Protein AF-0000000084496519 (afdb_homodimer)

Secondary structure (DSSP, 8-state):
--HHHHHHHHHHHHHHHHHHHHHHHTTTS-TTS-HHHHHHHHHHHHH-SB-HHHHHHHHT--HHHHHHHHHHHHHTTSEEEEE-SS-TT-EEEEE-HHHHHHHHHHHHHHHHHHHHHTTT--HHHHHHHHHHHHHHHHHTS--/--HHHHHHHHHHHHHHHHHHHHHHHTTTS-TTS-HHHHHHHHHHHHH-SB-HHHHHHHHT--HHHHHHHHHHHHHTTSEEEEE-SS-TT-EEEEE-HHHHHHHHHHHHHHHHHHHHHTTT--HHHHHHHHHHHHHHHHHTS--

Structure (mmCIF, N/CA/C/O backbone):
data_AF-0000000084496519-model_v1
#
loop_
_entity.id
_entity.type
_entity.pdbx_description
1 polymer 'MarR family transcriptional regulator'
#
loop_
_atom_site.group_PDB
_atom_site.id
_atom_site.type_symbol
_atom_site.label_atom_id
_atom_site.label_alt_id
_atom_site.label_comp_id
_atom_site.label_asym_id
_atom_site.label_entity_id
_atom_site.label_seq_id
_atom_site.pdbx_PDB_ins_code
_atom_site.Cartn_x
_atom_site.Cartn_y
_atom_site.Cartn_z
_atom_site.occupancy
_atom_site.B_iso_or_equiv
_atom_site.auth_seq_id
_atom_site.auth_comp_id
_atom_site.auth_asym_id
_atom_site.auth_atom_id
_atom_site.pdbx_PDB_model_num
ATOM 1 N N . MET A 1 1 ? -18.875 -15.523 -9.875 1 75.12 1 MET A N 1
ATOM 2 C CA . MET A 1 1 ? -17.75 -14.594 -9.938 1 75.12 1 MET A CA 1
ATOM 3 C C . MET A 1 1 ? -16.422 -15.344 -9.875 1 75.12 1 MET A C 1
ATOM 5 O O . MET A 1 1 ? -16.312 -16.359 -9.172 1 75.12 1 MET A O 1
ATOM 9 N N . ASP A 1 2 ? -15.422 -15.039 -10.773 1 91.25 2 ASP A N 1
ATOM 10 C CA . ASP A 1 2 ? -14.094 -15.648 -10.812 1 91.25 2 ASP A CA 1
ATOM 11 C C . ASP A 1 2 ? -13.203 -15.07 -9.719 1 91.25 2 ASP A C 1
ATOM 13 O O . ASP A 1 2 ? -12.594 -14.016 -9.891 1 91.25 2 ASP A O 1
ATOM 17 N N . LYS A 1 3 ? -13.164 -15.797 -8.586 1 92.5 3 LYS A N 1
ATOM 18 C CA . LYS A 1 3 ? -12.445 -15.289 -7.418 1 92.5 3 LYS A CA 1
ATOM 19 C C . LYS A 1 3 ? -10.945 -15.227 -7.684 1 92.5 3 LYS A C 1
ATOM 21 O O . LYS A 1 3 ? -10.234 -14.398 -7.109 1 92.5 3 LYS A O 1
ATOM 26 N N . THR A 1 4 ? -10.477 -16.094 -8.539 1 93.75 4 THR A N 1
ATOM 27 C CA . THR A 1 4 ? -9.07 -16.031 -8.922 1 93.75 4 THR A CA 1
ATOM 28 C C . THR A 1 4 ? -8.773 -14.758 -9.703 1 93.75 4 THR A C 1
ATOM 30 O O . THR A 1 4 ? -7.742 -14.117 -9.484 1 93.75 4 THR A O 1
ATOM 33 N N . ALA A 1 5 ? -9.672 -14.453 -10.523 1 94.94 5 ALA A N 1
ATOM 34 C CA . ALA A 1 5 ? -9.516 -13.203 -11.266 1 94.94 5 ALA A CA 1
ATOM 35 C C . ALA A 1 5 ? -9.547 -12 -10.328 1 94.94 5 ALA A C 1
ATOM 37 O O . ALA A 1 5 ? -8.805 -11.039 -10.516 1 94.94 5 ALA A O 1
ATOM 38 N N . LEU A 1 6 ? -10.445 -12.055 -9.336 1 96.94 6 LEU A N 1
ATOM 39 C CA . LEU A 1 6 ? -10.539 -10.984 -8.344 1 96.94 6 LEU A CA 1
ATOM 40 C C . LEU A 1 6 ? -9.242 -10.867 -7.551 1 96.94 6 LEU A C 1
ATOM 42 O O . LEU A 1 6 ? -8.805 -9.766 -7.23 1 96.94 6 LEU A O 1
ATOM 46 N N . PHE A 1 7 ? -8.641 -11.984 -7.301 1 97.44 7 PHE A N 1
ATOM 47 C CA . PHE A 1 7 ? -7.371 -12.016 -6.59 1 97.44 7 PHE A CA 1
ATOM 48 C C . PHE A 1 7 ? -6.281 -11.32 -7.395 1 97.44 7 PHE A C 1
ATOM 50 O O . PHE A 1 7 ? -5.543 -10.492 -6.863 1 97.44 7 PHE A O 1
ATOM 57 N N . TYR A 1 8 ? -6.195 -11.594 -8.656 1 95.19 8 TYR A N 1
ATOM 58 C CA . TYR A 1 8 ? -5.176 -10.977 -9.5 1 95.19 8 TYR A CA 1
ATOM 59 C C . TYR A 1 8 ? -5.414 -9.477 -9.633 1 95.19 8 TYR A C 1
ATOM 61 O O . TYR A 1 8 ? -4.465 -8.695 -9.703 1 95.19 8 TYR A O 1
ATOM 69 N N . LYS A 1 9 ? -6.699 -9.102 -9.617 1 95.69 9 LYS A N 1
ATOM 70 C CA . LYS A 1 9 ? -7.047 -7.688 -9.609 1 95.69 9 LYS A CA 1
ATOM 71 C C . LYS A 1 9 ? -6.582 -7.008 -8.328 1 95.69 9 LYS A C 1
ATOM 73 O O . LYS A 1 9 ? -6.098 -5.875 -8.359 1 95.69 9 LYS A O 1
ATOM 78 N N . LEU A 1 10 ? -6.707 -7.703 -7.25 1 97.5 10 LEU A N 1
ATOM 79 C CA . LEU A 1 10 ? -6.25 -7.188 -5.961 1 97.5 10 LEU A CA 1
ATOM 80 C C . LEU A 1 10 ? -4.738 -6.984 -5.961 1 97.5 10 LEU A C 1
ATOM 82 O O . LEU A 1 10 ? -4.25 -5.953 -5.492 1 97.5 10 LEU A O 1
ATOM 86 N N . VAL A 1 11 ? -4.023 -7.934 -6.512 1 96.38 11 VAL A N 1
ATOM 87 C CA . VAL A 1 11 ? -2.566 -7.848 -6.555 1 96.38 11 VAL A CA 1
ATOM 88 C C . VAL A 1 11 ? -2.143 -6.637 -7.383 1 96.38 11 VAL A C 1
ATOM 90 O O . VAL A 1 11 ? -1.318 -5.832 -6.941 1 96.38 11 VAL A O 1
ATOM 93 N N . SER A 1 12 ? -2.734 -6.523 -8.539 1 94.5 12 SER A N 1
ATOM 94 C CA . SER A 1 12 ? -2.432 -5.391 -9.406 1 94.5 12 SER A CA 1
ATOM 95 C C . SER A 1 12 ? -2.783 -4.07 -8.727 1 94.5 12 SER A C 1
ATOM 97 O O . SER A 1 12 ? -2.021 -3.102 -8.805 1 94.5 12 SER A O 1
ATOM 99 N N . PHE A 1 13 ? -3.887 -4.066 -8.039 1 97.25 13 PHE A N 1
ATOM 100 C CA . PHE A 1 13 ? -4.367 -2.867 -7.359 1 97.25 13 PHE A CA 1
ATOM 101 C C . PHE A 1 13 ? -3.412 -2.453 -6.246 1 97.25 13 PHE A C 1
ATOM 103 O O . PHE A 1 13 ? -3.043 -1.281 -6.145 1 97.25 13 PHE A O 1
ATOM 110 N N . THR A 1 14 ? -2.988 -3.404 -5.434 1 96.75 14 THR A N 1
ATOM 111 C CA . THR A 1 14 ? -2.113 -3.068 -4.316 1 96.75 14 THR A CA 1
ATOM 112 C C . THR A 1 14 ? -0.762 -2.566 -4.82 1 96.75 14 THR A C 1
ATOM 114 O O . THR A 1 14 ? -0.147 -1.696 -4.199 1 96.75 14 THR A O 1
ATOM 117 N N . ASN A 1 15 ? -0.316 -3.084 -5.988 1 93.06 15 ASN A N 1
ATOM 118 C CA . ASN A 1 15 ? 0.901 -2.562 -6.605 1 93.06 15 ASN A CA 1
ATOM 119 C C . ASN A 1 15 ? 0.729 -1.111 -7.043 1 93.06 15 ASN A C 1
ATOM 121 O O . ASN A 1 15 ? 1.628 -0.29 -6.852 1 93.06 15 ASN A O 1
ATOM 125 N N . SER A 1 16 ? -0.385 -0.834 -7.57 1 94.88 16 SER A N 1
ATOM 126 C CA . SER A 1 16 ? -0.672 0.527 -8.008 1 94.88 16 SER A CA 1
ATOM 127 C C . SER A 1 16 ? -0.76 1.482 -6.824 1 94.88 16 SER A C 1
ATOM 129 O O . SER A 1 16 ? -0.252 2.604 -6.887 1 94.88 16 SER A O 1
ATOM 131 N N . VAL A 1 17 ? -1.431 1.033 -5.738 1 96.94 17 VAL A N 1
ATOM 132 C CA . VAL A 1 17 ? -1.536 1.857 -4.539 1 96.94 17 VAL A CA 1
ATOM 133 C C . VAL A 1 17 ? -0.142 2.158 -3.996 1 96.94 17 VAL A C 1
ATOM 135 O O . VAL A 1 17 ? 0.16 3.301 -3.645 1 96.94 17 VAL A O 1
ATOM 138 N N . HIS A 1 18 ? 0.701 1.151 -3.988 1 93.38 18 HIS A N 1
ATOM 139 C CA . HIS A 1 18 ? 2.064 1.339 -3.506 1 93.38 18 HIS A CA 1
ATOM 140 C C . HIS A 1 18 ? 2.816 2.354 -4.359 1 93.38 18 HIS A C 1
ATOM 142 O O . HIS A 1 18 ? 3.445 3.273 -3.832 1 93.38 18 HIS A O 1
ATOM 148 N N . ARG A 1 19 ? 2.734 2.24 -5.621 1 92.38 19 ARG A N 1
ATOM 149 C CA . ARG A 1 19 ? 3.438 3.129 -6.539 1 92.38 19 ARG A CA 1
ATOM 150 C C . ARG A 1 19 ? 2.943 4.566 -6.402 1 92.38 19 ARG A C 1
ATOM 152 O O . ARG A 1 19 ? 3.742 5.492 -6.273 1 92.38 19 ARG A O 1
ATOM 159 N N . VAL A 1 20 ? 1.681 4.773 -6.406 1 95.81 20 VAL A N 1
ATOM 160 C CA . VAL A 1 20 ? 1.102 6.113 -6.375 1 95.81 20 VAL A CA 1
ATOM 161 C C . VAL A 1 20 ? 1.357 6.754 -5.012 1 95.81 20 VAL A C 1
ATOM 163 O O . VAL A 1 20 ? 1.65 7.949 -4.926 1 95.81 20 VAL A O 1
ATOM 166 N N . THR A 1 21 ? 1.229 5.945 -3.934 1 95.56 21 THR A N 1
ATOM 167 C CA . THR A 1 21 ? 1.51 6.484 -2.607 1 95.56 21 THR A CA 1
ATOM 168 C C . THR A 1 21 ? 2.963 6.941 -2.508 1 95.56 21 THR A C 1
ATOM 170 O O . THR A 1 21 ? 3.25 7.992 -1.931 1 95.56 21 THR A O 1
ATOM 173 N N . TYR A 1 22 ? 3.84 6.207 -3.074 1 92.25 22 TYR A N 1
ATOM 174 C CA . TYR A 1 22 ? 5.238 6.617 -3.117 1 92.25 22 TYR A CA 1
ATOM 175 C C . TYR A 1 22 ? 5.398 7.938 -3.863 1 92.25 22 TYR A C 1
ATOM 177 O O . TYR A 1 22 ? 6.074 8.852 -3.381 1 92.25 22 TYR A O 1
ATOM 185 N N . GLU A 1 23 ? 4.809 8.055 -5 1 93.5 23 GLU A N 1
ATOM 186 C CA . GLU A 1 23 ? 4.891 9.266 -5.805 1 93.5 23 GLU A CA 1
ATOM 187 C C . GLU A 1 23 ? 4.355 10.477 -5.043 1 93.5 23 GLU A C 1
ATOM 189 O O . GLU A 1 23 ? 4.926 11.57 -5.113 1 93.5 23 GLU A O 1
ATOM 194 N N . LEU A 1 24 ? 3.262 10.273 -4.344 1 95.81 24 LEU A N 1
ATOM 195 C CA . LEU A 1 24 ? 2.629 11.359 -3.609 1 95.81 24 LEU A CA 1
ATOM 196 C C . LEU A 1 24 ? 3.482 11.781 -2.416 1 95.81 24 LEU A C 1
ATOM 198 O O . LEU A 1 24 ? 3.498 12.953 -2.041 1 95.81 24 LEU A O 1
ATOM 202 N N . THR A 1 25 ? 4.215 10.812 -1.875 1 94.56 25 THR A N 1
ATOM 203 C CA . THR A 1 25 ? 4.859 11.086 -0.596 1 94.56 25 THR A CA 1
ATOM 204 C C . THR A 1 25 ? 6.352 11.336 -0.787 1 94.56 25 THR A C 1
ATOM 206 O O . THR A 1 25 ? 7.043 11.75 0.148 1 94.56 25 THR A O 1
ATOM 209 N N . GLN A 1 26 ? 6.805 11.148 -2.002 1 88 26 GLN A N 1
ATOM 210 C CA . GLN A 1 26 ? 8.234 11.289 -2.258 1 88 26 GLN A CA 1
ATOM 211 C C . GLN A 1 26 ? 8.734 12.68 -1.859 1 88 26 GLN A C 1
ATOM 213 O O . GLN A 1 26 ? 8.102 13.688 -2.186 1 88 26 GLN A O 1
ATOM 218 N N . ASP A 1 27 ? 9.758 12.75 -1.039 1 85.69 27 ASP A N 1
ATOM 219 C CA . ASP A 1 27 ? 10.453 13.953 -0.606 1 85.69 27 ASP A CA 1
ATOM 220 C C . ASP A 1 27 ? 9.578 14.789 0.327 1 85.69 27 ASP A C 1
ATOM 222 O O . ASP A 1 27 ? 9.82 15.984 0.513 1 85.69 27 ASP A O 1
ATOM 226 N N . ALA A 1 28 ? 8.398 14.258 0.776 1 88.31 28 ALA A N 1
ATOM 227 C CA . ALA A 1 28 ? 7.527 15 1.675 1 88.31 28 ALA A CA 1
ATOM 228 C C . ALA A 1 28 ? 8.031 14.938 3.113 1 88.31 28 ALA A C 1
ATOM 230 O O . ALA A 1 28 ? 7.766 15.836 3.916 1 88.31 28 ALA A O 1
ATOM 231 N N . LYS A 1 29 ? 8.742 13.859 3.342 1 83.62 29 LYS A N 1
ATOM 232 C CA . LYS A 1 29 ? 9.203 13.672 4.715 1 83.62 29 LYS A CA 1
ATOM 233 C C . LYS A 1 29 ? 10.406 14.555 5.016 1 83.62 29 LYS A C 1
ATOM 235 O O . LYS A 1 29 ? 11.211 14.844 4.129 1 83.62 29 LYS A O 1
ATOM 240 N N . SER A 1 30 ? 10.484 14.945 6.254 1 87.62 30 SER A N 1
ATOM 241 C CA . SER A 1 30 ? 11.648 15.664 6.746 1 87.62 30 SER A CA 1
ATOM 242 C C . SER A 1 30 ? 12.906 14.805 6.68 1 87.62 30 SER A C 1
ATOM 244 O O . SER A 1 30 ? 12.844 13.594 6.918 1 87.62 30 SER A O 1
ATOM 246 N N . ASP A 1 31 ? 14.023 15.453 6.496 1 90.12 31 ASP A N 1
ATOM 247 C CA . ASP A 1 31 ? 15.312 14.758 6.457 1 90.12 31 ASP A CA 1
ATOM 248 C C . ASP A 1 31 ? 15.703 14.25 7.84 1 90.12 31 ASP A C 1
ATOM 250 O O . ASP A 1 31 ? 16.594 13.398 7.965 1 90.12 31 ASP A O 1
ATOM 254 N N . SER A 1 32 ? 15.039 14.68 8.812 1 93.25 32 SER A N 1
ATOM 255 C CA . SER A 1 32 ? 15.422 14.375 10.188 1 93.25 32 SER A CA 1
ATOM 256 C C . SER A 1 32 ? 14.836 13.047 10.641 1 93.25 32 SER A C 1
ATOM 258 O O . SER A 1 32 ? 15.148 12.562 11.734 1 93.25 32 SER A O 1
ATOM 260 N N . ILE A 1 33 ? 13.953 12.422 9.836 1 95.25 33 ILE A N 1
ATOM 261 C CA . ILE A 1 33 ? 13.344 11.172 10.258 1 95.25 33 ILE A CA 1
ATOM 262 C C . ILE A 1 33 ? 13.461 10.133 9.141 1 95.25 33 ILE A C 1
ATOM 264 O O . ILE A 1 33 ? 13.578 10.492 7.965 1 95.25 33 ILE A O 1
ATOM 268 N N . THR A 1 34 ? 13.414 8.922 9.508 1 93.25 34 THR A N 1
ATOM 269 C CA . THR A 1 34 ? 13.438 7.82 8.547 1 93.25 34 THR A CA 1
ATOM 270 C C . THR A 1 34 ? 12.047 7.57 7.98 1 93.25 34 THR A C 1
ATOM 272 O O . THR A 1 34 ? 11.062 8.156 8.445 1 93.25 34 THR A O 1
ATOM 275 N N . GLN A 1 35 ? 12.039 6.688 6.953 1 92 35 GLN A N 1
ATOM 276 C CA . GLN A 1 35 ? 10.758 6.336 6.348 1 92 35 GLN A CA 1
ATOM 277 C C . GLN A 1 35 ? 9.844 5.648 7.355 1 92 35 GLN A C 1
ATOM 279 O O . GLN A 1 35 ? 8.633 5.902 7.375 1 92 35 GLN A O 1
ATOM 284 N N . VAL A 1 36 ? 10.422 4.801 8.203 1 93.75 36 VAL A N 1
ATOM 285 C CA . VAL A 1 36 ? 9.633 4.09 9.203 1 93.75 36 VAL A CA 1
ATOM 286 C C . VAL A 1 36 ? 9.07 5.078 10.219 1 93.75 36 VAL A C 1
ATOM 288 O O . VAL A 1 36 ? 7.895 5.004 10.58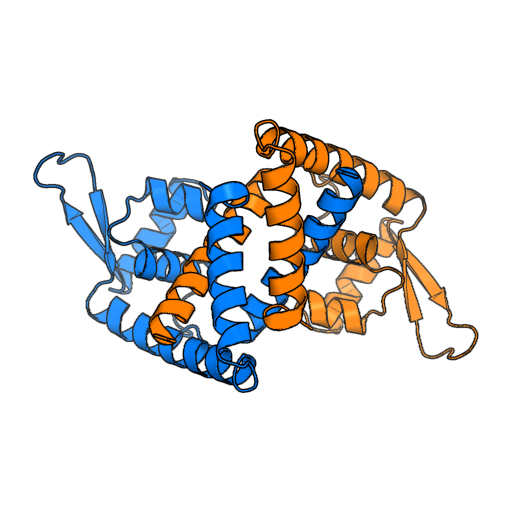6 1 93.75 36 VAL A O 1
ATOM 291 N N . GLN A 1 37 ? 9.867 6.004 10.633 1 96.56 37 GLN A N 1
ATOM 292 C CA . GLN A 1 37 ? 9.422 7.031 11.57 1 96.56 37 GLN A CA 1
ATOM 293 C C . GLN A 1 37 ? 8.312 7.887 10.961 1 96.56 37 GLN A C 1
ATOM 295 O O . GLN A 1 37 ? 7.332 8.211 11.633 1 96.56 37 GLN A O 1
ATOM 300 N N . TYR A 1 38 ? 8.461 8.211 9.719 1 96.56 38 TYR A N 1
ATOM 301 C CA . TYR A 1 38 ? 7.422 8.977 9.047 1 96.56 38 TYR A CA 1
ATOM 302 C C . TYR A 1 38 ? 6.102 8.211 9.039 1 96.56 38 TYR A C 1
ATOM 304 O O . TYR A 1 38 ? 5.047 8.789 9.32 1 96.56 38 TYR A O 1
ATOM 312 N N . LYS A 1 39 ? 6.141 6.992 8.727 1 95.38 39 LYS A N 1
ATOM 313 C CA . LYS A 1 39 ? 4.926 6.184 8.656 1 95.38 39 LYS A CA 1
ATOM 314 C C . LYS A 1 39 ? 4.246 6.105 10.016 1 95.38 39 LYS A C 1
ATOM 316 O O . LYS A 1 39 ? 3.014 6.105 10.102 1 95.38 39 LYS A O 1
ATOM 321 N N . ILE A 1 40 ? 5.027 5.984 11.062 1 97 40 ILE A N 1
ATOM 322 C CA . ILE A 1 40 ? 4.465 5.977 12.406 1 97 40 ILE A CA 1
ATOM 323 C C . ILE A 1 40 ? 3.744 7.297 12.672 1 97 40 ILE A C 1
ATOM 325 O O . ILE A 1 40 ? 2.596 7.305 13.125 1 97 40 ILE A O 1
ATOM 329 N N . LEU A 1 41 ? 4.441 8.383 12.352 1 97.75 41 LEU A N 1
ATOM 330 C CA . LEU A 1 41 ? 3.857 9.703 12.57 1 97.75 41 LEU A CA 1
ATOM 331 C C . LEU A 1 41 ? 2.596 9.875 11.727 1 97.75 41 LEU A C 1
ATOM 333 O O . LEU A 1 41 ? 1.629 10.5 12.18 1 97.75 41 LEU A O 1
ATOM 337 N N . GLU A 1 42 ? 2.674 9.383 10.531 1 96.94 42 GLU A N 1
ATOM 338 C CA . GLU A 1 42 ? 1.513 9.438 9.648 1 96.94 42 GLU A CA 1
ATOM 339 C C . GLU A 1 42 ? 0.318 8.711 10.258 1 96.94 42 GLU A C 1
ATOM 341 O O . GLU A 1 42 ? -0.797 9.234 10.266 1 96.94 42 GLU A O 1
ATOM 346 N N . TYR A 1 43 ? 0.552 7.555 10.75 1 96.19 43 TYR A N 1
ATOM 347 C CA . TYR A 1 43 ? -0.509 6.781 11.383 1 96.19 43 TYR A CA 1
ATOM 348 C C . TYR A 1 43 ? -1.071 7.523 12.594 1 96.19 43 TYR A C 1
ATOM 350 O O . TYR A 1 43 ? -2.289 7.605 12.766 1 96.19 43 TYR A O 1
ATOM 358 N N . ILE A 1 44 ? -0.207 8.062 13.398 1 96.88 44 ILE A N 1
ATOM 359 C CA . ILE A 1 44 ? -0.642 8.805 14.57 1 96.88 44 ILE A CA 1
ATOM 360 C C . ILE A 1 44 ? -1.498 9.992 14.141 1 96.88 44 ILE A C 1
ATOM 362 O O . ILE A 1 44 ? -2.518 10.297 14.766 1 96.88 44 ILE A O 1
ATOM 366 N N . THR A 1 45 ? -1.107 10.648 13.109 1 96.56 45 THR A N 1
ATOM 367 C CA . THR A 1 45 ? -1.803 11.844 12.633 1 96.56 45 THR A CA 1
ATOM 368 C C . THR A 1 45 ? -3.26 11.523 12.312 1 96.56 45 THR A C 1
ATOM 370 O O . THR A 1 45 ? -4.16 12.289 12.656 1 96.56 45 THR A O 1
ATOM 373 N N . VAL A 1 46 ? -3.533 10.359 11.766 1 93.69 46 VAL A N 1
ATOM 374 C CA . VAL A 1 46 ? -4.871 10.086 11.25 1 93.69 46 VAL A CA 1
ATOM 375 C C . VAL A 1 46 ? -5.66 9.266 12.266 1 93.69 46 VAL A C 1
ATOM 377 O O . VAL A 1 46 ? -6.883 9.133 12.156 1 93.69 46 VAL A O 1
ATOM 380 N N . SER A 1 47 ? -5 8.812 13.359 1 92.75 47 SER A N 1
ATOM 381 C CA . SER A 1 47 ? -5.688 7.859 14.227 1 92.75 47 SER A CA 1
ATOM 382 C C . SER A 1 47 ? -5.547 8.25 15.695 1 92.75 47 SER A C 1
ATOM 384 O O . SER A 1 47 ? -6.105 7.59 16.578 1 92.75 47 SER A O 1
ATOM 386 N N . GLN A 1 48 ? -4.887 9.266 16.047 1 89.56 48 GLN A N 1
ATOM 387 C CA . GLN A 1 48 ? -4.566 9.562 17.438 1 89.56 48 GLN A CA 1
ATOM 388 C C . GLN A 1 48 ? -5.832 9.82 18.25 1 89.56 48 GLN A C 1
ATOM 390 O O . GLN A 1 48 ? -6.828 10.32 17.719 1 89.56 48 GLN A O 1
ATOM 395 N N . PRO A 1 49 ? -5.703 9.461 19.5 1 93.25 49 PRO A N 1
ATOM 396 C CA . PRO A 1 49 ? -4.555 8.844 20.156 1 93.25 49 PRO A CA 1
ATOM 397 C C . PRO 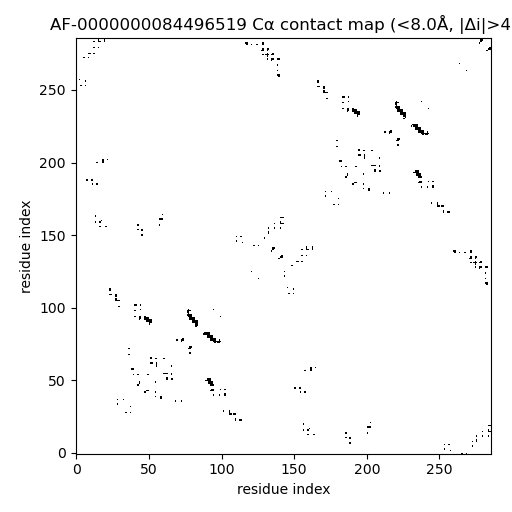A 1 49 ? -4.461 7.344 19.891 1 93.25 49 PRO A C 1
ATOM 399 O O . PRO A 1 49 ? -5.461 6.707 19.562 1 93.25 49 PRO A O 1
ATOM 402 N N . VAL A 1 50 ? -3.209 6.836 19.859 1 95.06 50 VAL A N 1
ATOM 403 C CA . VAL A 1 50 ? -3.02 5.418 19.578 1 95.06 50 VAL A CA 1
ATOM 404 C C . VAL A 1 50 ? -2.078 4.809 20.625 1 95.06 50 VAL A C 1
ATOM 406 O O . VAL A 1 50 ? -1.26 5.512 21.219 1 95.06 50 VAL A O 1
ATOM 409 N N . THR A 1 51 ? -2.195 3.521 20.859 1 94.94 51 THR A N 1
ATOM 410 C CA . THR A 1 51 ? -1.306 2.812 21.781 1 94.94 51 THR A CA 1
ATOM 411 C C . THR A 1 51 ? -0.088 2.27 21.031 1 94.94 51 THR A C 1
ATOM 413 O O . THR A 1 51 ? -0.118 2.117 19.812 1 94.94 51 THR A O 1
ATOM 416 N N . PRO A 1 52 ? 0.982 2.006 21.812 1 96 52 PRO A N 1
ATOM 417 C CA . PRO A 1 52 ? 2.131 1.354 21.172 1 96 52 PRO A CA 1
ATOM 418 C C . PRO A 1 52 ? 1.762 0.038 20.5 1 96 52 PRO A C 1
ATOM 420 O O . PRO A 1 52 ? 2.287 -0.276 19.422 1 96 52 PRO A O 1
ATOM 423 N N . SER A 1 53 ? 0.798 -0.645 21.047 1 95.31 53 SER A N 1
ATOM 424 C CA . SER A 1 53 ? 0.367 -1.908 20.453 1 95.31 53 SER A CA 1
ATOM 425 C C . SER A 1 53 ? -0.325 -1.684 19.109 1 95.31 53 SER A C 1
ATOM 427 O O . SER A 1 53 ? -0.115 -2.441 18.156 1 95.31 53 SER A O 1
ATOM 429 N N . GLU A 1 54 ? -1.159 -0.671 19 1 94.31 54 GLU A N 1
ATOM 430 C CA . GLU A 1 54 ? -1.815 -0.329 17.734 1 94.31 54 GLU A CA 1
ATOM 431 C C . GLU A 1 54 ? -0.797 0.09 16.688 1 94.31 54 GLU A C 1
ATOM 433 O O . GLU A 1 54 ? -0.934 -0.26 15.508 1 94.31 54 GLU A O 1
ATOM 438 N N . ILE A 1 55 ? 0.214 0.763 17.094 1 96.19 55 ILE A N 1
ATOM 439 C CA . ILE A 1 55 ? 1.276 1.177 16.188 1 96.19 55 ILE A CA 1
ATOM 440 C C . ILE A 1 55 ? 2.049 -0.049 15.703 1 96.19 55 ILE A C 1
ATOM 442 O O . ILE A 1 55 ? 2.281 -0.21 14.5 1 96.19 55 ILE A O 1
ATOM 446 N N . SER A 1 56 ? 2.402 -0.876 16.672 1 96.31 56 SER A N 1
ATOM 447 C CA . SER A 1 56 ? 3.119 -2.105 16.344 1 96.31 56 SER A CA 1
ATOM 448 C C . SER A 1 56 ? 2.354 -2.939 15.32 1 96.31 56 SER A C 1
ATOM 450 O O . SER A 1 56 ? 2.926 -3.395 14.328 1 96.31 56 SER A O 1
ATOM 452 N N . ASN A 1 57 ? 1.071 -3.061 15.547 1 92 57 ASN A N 1
ATOM 453 C CA . ASN A 1 57 ? 0.213 -3.838 14.664 1 92 57 ASN A CA 1
ATOM 454 C C . ASN A 1 57 ? 0.1 -3.193 13.281 1 92 57 ASN A C 1
ATOM 456 O O . ASN A 1 57 ? 0.245 -3.869 12.266 1 92 57 ASN A O 1
ATOM 460 N N . CYS A 1 58 ? -0.112 -1.922 13.234 1 91.62 58 CYS A N 1
ATOM 461 C CA . CYS A 1 58 ? -0.288 -1.206 11.977 1 91.62 58 CYS A CA 1
ATOM 462 C C . CYS A 1 58 ? 0.986 -1.249 11.141 1 91.62 58 CYS A C 1
ATOM 464 O O . CYS A 1 58 ? 0.927 -1.399 9.922 1 91.62 58 CYS A O 1
ATOM 466 N N . MET A 1 59 ? 2.115 -1.17 11.82 1 93 59 MET A N 1
ATOM 467 C CA . MET A 1 59 ? 3.398 -1.107 11.125 1 93 59 MET A CA 1
ATOM 468 C C . MET A 1 59 ? 3.947 -2.506 10.867 1 93 59 MET A C 1
ATOM 470 O O . MET A 1 59 ? 4.949 -2.666 10.164 1 93 59 MET A O 1
ATOM 474 N N . ASN A 1 60 ? 3.338 -3.477 11.477 1 91.38 60 ASN A N 1
ATOM 475 C CA . ASN A 1 60 ? 3.842 -4.848 11.43 1 91.38 60 ASN A CA 1
ATOM 476 C C . ASN A 1 60 ? 5.273 -4.938 11.953 1 91.38 60 ASN A C 1
ATOM 478 O O . ASN A 1 60 ? 6.141 -5.52 11.297 1 91.38 60 ASN A O 1
ATOM 482 N N . MET A 1 61 ? 5.406 -4.363 13.062 1 94.19 61 MET A N 1
ATOM 483 C CA . MET A 1 61 ? 6.699 -4.359 13.734 1 94.19 61 MET A CA 1
ATOM 484 C C . MET A 1 61 ? 6.602 -5.023 15.102 1 94.19 61 MET A C 1
ATOM 486 O O . MET A 1 61 ? 5.531 -5.035 15.719 1 94.19 61 MET A O 1
ATOM 490 N N . SER A 1 62 ? 7.734 -5.547 15.523 1 95.62 62 SER A N 1
ATOM 491 C CA . SER A 1 62 ? 7.773 -6.059 16.891 1 95.62 62 SER A CA 1
ATOM 492 C C . SER A 1 62 ? 7.652 -4.926 17.906 1 95.62 62 SER A C 1
ATOM 494 O O . SER A 1 62 ? 7.988 -3.779 17.609 1 95.62 62 SER A O 1
ATOM 496 N N . MET A 1 63 ? 7.246 -5.309 19.094 1 95.94 63 MET A N 1
ATOM 497 C CA . MET A 1 63 ? 7.09 -4.309 20.141 1 95.94 63 MET A CA 1
ATOM 498 C C . MET A 1 63 ? 8.438 -3.699 20.516 1 95.94 63 MET A C 1
ATOM 500 O O . MET A 1 63 ? 8.539 -2.488 20.719 1 95.94 63 MET A O 1
ATOM 504 N N . PRO A 1 64 ? 9.531 -4.484 20.578 1 97.56 64 PRO A N 1
ATOM 505 C CA . PRO A 1 64 ? 10.836 -3.879 20.875 1 97.56 64 PRO A CA 1
ATOM 506 C C . PRO A 1 64 ? 11.242 -2.84 19.828 1 97.56 64 PRO A C 1
ATOM 508 O O . PRO A 1 64 ? 11.727 -1.764 20.188 1 97.56 64 PRO A O 1
ATOM 511 N N . ASN A 1 65 ? 11.039 -3.117 18.531 1 97.06 65 ASN A N 1
ATOM 512 C CA . ASN A 1 65 ? 11.344 -2.168 17.469 1 97.06 65 ASN A CA 1
ATOM 513 C C . ASN A 1 65 ? 10.445 -0.936 17.531 1 97.06 65 ASN A C 1
ATOM 515 O O . ASN A 1 65 ? 10.906 0.188 17.328 1 97.06 65 ASN A O 1
ATOM 519 N N . THR A 1 66 ? 9.172 -1.227 17.828 1 97.75 66 THR A N 1
ATOM 520 C CA . THR A 1 66 ? 8.211 -0.136 17.984 1 97.75 66 THR A CA 1
ATOM 521 C C . THR A 1 66 ? 8.625 0.788 19.125 1 97.75 66 THR A C 1
ATOM 523 O O . THR A 1 66 ? 8.688 2.008 18.953 1 97.75 66 THR A O 1
ATOM 526 N N . SER A 1 67 ? 8.984 0.203 20.25 1 97.38 67 SER A N 1
ATOM 527 C CA . SER A 1 67 ? 9.398 0.972 21.422 1 97.38 67 SER A CA 1
ATOM 528 C C . SER A 1 67 ? 10.648 1.792 21.125 1 97.38 67 SER A C 1
ATOM 530 O O . SER A 1 67 ? 10.758 2.943 21.547 1 97.38 67 SER A O 1
ATOM 532 N N . ARG A 1 68 ? 11.484 1.205 20.391 1 98.12 68 ARG A N 1
ATOM 533 C CA . ARG A 1 68 ? 12.719 1.887 20.016 1 98.12 68 ARG A CA 1
ATOM 534 C C . ARG A 1 68 ? 12.438 3.104 19.141 1 98.12 68 ARG A C 1
ATOM 536 O O . ARG A 1 68 ? 12.969 4.188 19.391 1 98.12 68 ARG A O 1
ATOM 543 N N . GLU A 1 69 ? 11.617 2.949 18.188 1 98.12 69 GLU A N 1
ATOM 544 C CA . GLU A 1 69 ? 11.297 4.055 17.281 1 98.12 69 GLU A CA 1
ATOM 545 C C . GLU A 1 69 ? 10.516 5.148 18.016 1 98.12 69 GLU A C 1
ATOM 547 O O . GLU A 1 69 ? 10.719 6.336 17.75 1 98.12 69 GLU A O 1
ATOM 552 N N . LEU A 1 70 ? 9.633 4.703 18.906 1 98.06 70 LEU A N 1
ATOM 553 C CA . LEU A 1 70 ? 8.875 5.676 19.688 1 98.06 70 LEU A CA 1
ATOM 554 C C . LEU A 1 70 ? 9.797 6.484 20.594 1 98.06 70 LEU A C 1
ATOM 556 O O . LEU A 1 70 ? 9.594 7.688 20.781 1 98.06 70 LEU A O 1
ATOM 560 N N . ARG A 1 71 ? 10.758 5.879 21.172 1 98.12 71 ARG A N 1
ATOM 561 C CA . ARG A 1 71 ? 11.742 6.59 21.984 1 98.12 71 ARG A CA 1
ATOM 562 C C . ARG A 1 71 ? 12.492 7.621 21.141 1 98.12 71 ARG A C 1
ATOM 564 O O . ARG A 1 71 ? 12.672 8.766 21.578 1 98.12 71 ARG A O 1
ATOM 571 N N . LYS A 1 72 ? 12.914 7.215 19.953 1 98.31 72 LYS A N 1
ATOM 572 C CA . LYS A 1 72 ? 13.625 8.133 19.062 1 98.31 72 LYS A CA 1
ATOM 573 C C . LYS A 1 72 ? 12.75 9.328 18.703 1 98.31 72 LYS A C 1
ATOM 575 O O . LYS A 1 72 ? 13.219 10.469 18.688 1 98.31 72 LYS A O 1
ATOM 580 N N . LEU A 1 73 ? 11.484 9.055 18.406 1 98.5 73 LEU A N 1
ATOM 581 C CA . LEU A 1 73 ? 10.547 10.117 18.047 1 98.5 73 LEU A CA 1
ATOM 582 C C . LEU A 1 73 ? 10.297 11.039 19.234 1 98.5 73 LEU A C 1
ATOM 584 O O . LEU A 1 73 ? 10.133 12.25 19.062 1 98.5 73 LEU A O 1
ATOM 588 N N . SER A 1 74 ? 10.25 10.469 20.422 1 98.12 74 SER A N 1
ATOM 589 C CA . SER A 1 74 ? 10.094 11.266 21.641 1 98.12 74 SER A CA 1
ATOM 590 C C . SER A 1 74 ? 11.312 12.148 21.875 1 98.12 74 SER A C 1
ATOM 592 O O . SER A 1 74 ? 11.18 13.32 22.234 1 98.12 74 SER A O 1
ATOM 594 N N . GLU A 1 75 ? 12.461 11.602 21.672 1 98.06 75 GLU A N 1
ATOM 595 C CA . GLU A 1 75 ? 13.711 12.352 21.828 1 98.06 75 GLU A CA 1
ATOM 596 C C . GLU A 1 75 ? 13.766 13.523 20.859 1 98.06 75 GLU A C 1
ATOM 598 O O . GLU A 1 75 ? 14.32 14.578 21.172 1 98.06 75 GLU A O 1
ATOM 603 N N . LYS A 1 76 ? 13.195 13.328 19.703 1 97.75 76 LYS A N 1
ATOM 604 C CA . LYS A 1 76 ? 13.141 14.383 18.703 1 97.75 76 LYS A CA 1
ATOM 605 C C . LYS A 1 76 ? 12 15.359 18.984 1 97.75 76 LYS A C 1
ATOM 607 O O . LYS A 1 76 ? 11.781 16.297 18.234 1 97.75 76 LYS A O 1
ATOM 612 N N . ARG A 1 77 ? 11.195 15.062 20.031 1 98.06 77 ARG A N 1
ATOM 613 C CA . ARG A 1 77 ? 10.094 15.891 20.5 1 98.06 77 ARG A CA 1
ATOM 614 C C . ARG A 1 77 ? 8.969 15.93 19.469 1 98.06 77 ARG A C 1
ATOM 616 O O . ARG A 1 77 ? 8.344 16.969 19.266 1 98.06 77 ARG A O 1
ATOM 623 N N . LEU A 1 78 ? 8.766 14.805 18.766 1 98.5 78 LEU A N 1
ATOM 624 C CA . LEU A 1 78 ? 7.746 14.758 17.719 1 98.5 78 LEU A CA 1
ATOM 625 C C . LEU A 1 78 ? 6.484 14.07 18.234 1 98.5 78 LEU A C 1
ATOM 627 O O . LEU A 1 78 ? 5.418 14.195 17.625 1 98.5 78 LEU A O 1
ATOM 631 N N . ILE A 1 79 ? 6.609 13.328 19.328 1 98.56 79 ILE A N 1
ATOM 632 C CA . ILE A 1 79 ? 5.449 12.672 19.922 1 98.56 79 ILE A CA 1
ATOM 633 C C . ILE A 1 79 ? 5.453 12.891 21.438 1 98.56 79 ILE A C 1
ATOM 635 O O . ILE A 1 79 ? 6.469 13.297 22.016 1 98.56 79 ILE A O 1
ATOM 639 N N . GLU A 1 80 ? 4.371 12.648 22.078 1 97.25 80 GLU A N 1
ATOM 640 C CA . GLU A 1 80 ? 4.227 12.688 23.531 1 97.25 80 GLU A CA 1
ATOM 641 C C . GLU A 1 80 ? 3.283 11.586 24.016 1 97.25 80 GLU A C 1
ATOM 643 O O . GLU A 1 80 ? 2.449 11.094 23.266 1 97.25 80 GLU A O 1
ATOM 648 N N . LYS A 1 81 ? 3.49 11.234 25.25 1 93.75 81 LYS A N 1
ATOM 649 C CA . LYS A 1 81 ? 2.66 10.211 25.891 1 93.75 81 LYS A CA 1
ATOM 650 C C . LYS A 1 81 ? 1.584 10.852 26.766 1 93.75 81 LYS A C 1
ATOM 652 O O . LYS A 1 81 ? 1.84 11.844 27.453 1 93.75 81 LYS A O 1
ATOM 657 N N . ILE A 1 82 ? 0.398 10.227 26.547 1 89.88 82 ILE A N 1
ATOM 658 C CA . ILE A 1 82 ? -0.707 10.672 27.391 1 89.88 82 ILE A CA 1
ATOM 659 C C . ILE A 1 82 ? -1.179 9.516 28.281 1 89.88 82 ILE A C 1
ATOM 661 O O . ILE A 1 82 ? -1.305 8.383 27.812 1 89.88 82 ILE A O 1
ATOM 665 N N . GLU A 1 83 ? -1.182 9.703 29.547 1 82.25 83 GLU A N 1
ATOM 666 C CA . GLU A 1 83 ? -1.631 8.672 30.484 1 82.25 83 GLU A CA 1
ATOM 667 C C . GLU A 1 83 ? -3.154 8.617 30.547 1 82.25 83 GLU A C 1
ATOM 669 O O . GLU A 1 83 ? -3.82 9.648 30.5 1 82.25 83 GLU A O 1
ATOM 674 N N . ASP A 1 84 ? -3.662 7.383 30.328 1 74.94 84 ASP A N 1
ATOM 675 C CA . ASP A 1 84 ? -5.098 7.184 30.484 1 74.94 84 ASP A CA 1
ATOM 676 C C . ASP A 1 84 ? -5.512 7.355 31.953 1 74.94 84 ASP A C 1
ATOM 678 O O . ASP A 1 84 ? -4.977 6.684 32.844 1 74.94 84 ASP A O 1
ATOM 682 N N . THR A 1 85 ? -6.34 8.297 32.156 1 69.69 85 THR A N 1
ATOM 683 C CA . THR A 1 85 ? -6.789 8.578 33.5 1 69.69 85 THR A CA 1
ATOM 684 C C . THR A 1 85 ? -7.566 7.395 34.094 1 69.69 85 THR A C 1
ATOM 686 O O . THR A 1 85 ? -7.598 7.191 35.281 1 69.69 85 THR A O 1
ATOM 689 N N . GLU A 1 86 ? -8.195 6.645 33.25 1 70.19 86 GLU A N 1
ATOM 690 C CA . GLU A 1 86 ? -9.047 5.551 33.719 1 70.19 86 GLU A CA 1
ATOM 691 C C . GLU A 1 86 ? -8.266 4.238 33.781 1 70.19 86 GLU A C 1
ATOM 693 O O . GLU A 1 86 ? -8.547 3.383 34.625 1 70.19 86 GLU A O 1
ATOM 698 N N . ASP A 1 87 ? -7.469 3.996 32.812 1 67.12 87 ASP A N 1
ATOM 699 C CA . ASP A 1 87 ? -6.609 2.814 32.781 1 67.12 87 ASP A CA 1
ATOM 700 C C . ASP A 1 87 ? -5.141 3.211 32.656 1 67.12 87 ASP A C 1
ATOM 702 O O . ASP A 1 87 ? -4.633 3.412 31.562 1 67.12 87 ASP A O 1
ATOM 706 N N . ARG A 1 88 ? -4.516 3.377 33.844 1 64.62 88 ARG A N 1
ATOM 707 C CA . ARG A 1 88 ? -3.141 3.859 33.938 1 64.62 88 ARG A CA 1
ATOM 708 C C . ARG A 1 88 ? -2.199 2.965 33.125 1 64.62 88 ARG A C 1
ATOM 710 O O . ARG A 1 88 ? -1.051 3.334 32.875 1 64.62 88 ARG A O 1
ATOM 717 N N . ARG A 1 89 ? -2.746 1.782 32.781 1 62.59 89 ARG A N 1
ATOM 718 C CA . ARG A 1 89 ? -1.874 0.849 32.062 1 62.59 89 ARG A CA 1
ATOM 719 C C . ARG A 1 89 ? -1.866 1.134 30.578 1 62.59 89 ARG A C 1
ATOM 721 O O . ARG A 1 89 ? -0.939 0.735 29.859 1 62.59 89 ARG A O 1
ATOM 728 N N . LYS A 1 90 ? -2.758 1.912 30.328 1 76.88 90 LYS A N 1
ATOM 729 C CA . LYS A 1 90 ? -2.803 2.207 28.891 1 76.88 90 LYS A CA 1
ATOM 730 C C . LYS A 1 90 ? -2.119 3.535 28.578 1 76.88 90 LYS A C 1
ATOM 732 O O . LYS A 1 90 ? -2.432 4.559 29.203 1 76.88 90 LYS A O 1
ATOM 737 N N . GLN A 1 91 ? -1.033 3.398 27.938 1 88.06 91 GLN A N 1
ATOM 738 C CA . GLN A 1 91 ? -0.317 4.582 27.469 1 88.06 91 GLN A CA 1
ATOM 739 C C . GLN A 1 91 ? -0.7 4.922 26.031 1 88.06 91 GLN A C 1
ATOM 741 O O . GLN A 1 91 ? -0.725 4.047 25.172 1 88.06 91 GLN A O 1
ATOM 746 N N . TYR A 1 92 ? -1.132 6.184 25.891 1 95.06 92 TYR A N 1
ATOM 747 C CA . TYR A 1 92 ? -1.476 6.652 24.562 1 95.06 92 TYR A CA 1
ATOM 748 C C . TYR A 1 92 ? -0.399 7.586 24.016 1 95.06 92 TYR A C 1
ATOM 750 O O . TYR A 1 92 ? 0.293 8.258 24.781 1 95.06 92 TYR A O 1
ATOM 758 N N . ILE A 1 93 ? -0.259 7.48 22.703 1 97.38 93 ILE A N 1
ATOM 759 C CA . ILE A 1 93 ? 0.719 8.305 22.016 1 97.38 93 ILE A CA 1
ATOM 760 C C . ILE A 1 93 ? -0.002 9.312 21.109 1 97.38 93 ILE A C 1
ATOM 762 O O . ILE A 1 93 ? -0.951 8.953 20.406 1 97.38 93 ILE A O 1
ATOM 766 N N . CYS A 1 94 ? 0.441 10.578 21.172 1 97.75 94 CYS A N 1
ATOM 767 C CA . CYS A 1 94 ? -0.036 11.641 20.281 1 97.75 94 CYS A CA 1
ATOM 768 C C . CYS A 1 94 ? 1.13 12.438 19.719 1 97.75 94 CYS A C 1
ATOM 770 O O . CYS A 1 94 ? 2.256 12.336 20.203 1 97.75 94 CYS A O 1
ATOM 772 N N . LEU A 1 95 ? 0.808 13.141 18.672 1 98.19 95 LEU A N 1
ATOM 773 C CA . LEU A 1 95 ? 1.813 14.078 18.203 1 98.19 95 LEU A CA 1
ATOM 774 C C . LEU A 1 95 ? 2.045 15.195 19.219 1 98.19 95 LEU A C 1
ATOM 776 O O . LEU A 1 95 ? 1.097 15.688 19.828 1 98.19 95 LEU A O 1
ATOM 780 N N . SER A 1 96 ? 3.285 15.586 19.359 1 98.19 96 SER A N 1
ATOM 781 C CA . SER A 1 96 ? 3.586 16.828 20.062 1 98.19 96 SER A CA 1
ATOM 782 C C . SER A 1 96 ? 3.268 18.047 19.219 1 98.19 96 SER A C 1
ATOM 784 O O . SER A 1 96 ? 2.822 17.906 18.062 1 98.19 96 SER A O 1
ATOM 786 N N . TYR A 1 97 ? 3.424 19.25 19.844 1 98.06 97 TYR A N 1
ATOM 787 C CA . TYR A 1 97 ? 3.262 20.484 19.094 1 98.06 97 TYR A CA 1
ATOM 788 C C . TYR A 1 97 ? 4.188 20.516 17.875 1 98.06 97 TYR A C 1
ATOM 790 O O . TYR A 1 97 ? 3.752 20.797 16.766 1 98.06 97 TYR A O 1
ATOM 798 N N . ASP A 1 98 ? 5.441 20.109 18.062 1 97.88 98 ASP A N 1
ATOM 799 C CA . ASP A 1 98 ? 6.422 20.078 16.984 1 97.88 98 ASP A CA 1
ATOM 800 C C . ASP A 1 98 ? 6.078 18.984 15.977 1 97.88 98 ASP A C 1
ATOM 802 O O . ASP A 1 98 ? 6.254 19.172 14.766 1 97.88 98 ASP A O 1
ATOM 806 N N . GLY A 1 99 ? 5.598 17.859 16.469 1 98.06 99 GLY A N 1
ATOM 807 C CA . GLY A 1 99 ? 5.148 16.781 15.586 1 98.06 99 GLY A CA 1
ATOM 808 C C . GLY A 1 99 ? 4.008 17.203 14.672 1 98.06 99 GLY A C 1
ATOM 809 O O . GLY A 1 99 ? 3.988 16.859 13.492 1 98.06 99 GLY A O 1
ATOM 810 N N . LYS A 1 100 ? 3.115 18 15.258 1 98 100 LYS A N 1
ATOM 811 C CA . LYS A 1 100 ? 1.987 18.516 14.477 1 98 100 LYS A CA 1
ATOM 812 C C . LYS A 1 100 ? 2.457 19.453 13.383 1 98 100 LYS A C 1
ATOM 814 O O . LYS A 1 100 ? 1.983 19.391 12.242 1 98 100 LYS A O 1
ATOM 819 N N . ILE A 1 101 ? 3.352 20.312 13.727 1 97.69 101 ILE A N 1
ATOM 820 C CA . ILE A 1 101 ? 3.887 21.266 12.758 1 97.69 101 ILE A CA 1
ATOM 821 C C . ILE A 1 101 ? 4.559 20.516 11.609 1 97.69 101 ILE A C 1
ATOM 823 O O . ILE A 1 101 ? 4.301 20.797 10.438 1 97.69 101 ILE A O 1
ATOM 827 N N . MET A 1 102 ? 5.367 19.531 11.93 1 97.12 102 MET A N 1
ATOM 828 C CA . MET A 1 102 ? 6.098 18.766 10.93 1 97.12 102 MET A CA 1
ATOM 829 C C . MET A 1 102 ? 5.133 18 10.023 1 97.12 102 MET A C 1
ATOM 831 O O . MET A 1 102 ? 5.27 18.031 8.797 1 97.12 102 MET A O 1
ATOM 835 N N . MET A 1 103 ? 4.172 17.344 10.641 1 97.31 103 MET A N 1
ATOM 836 C CA . MET A 1 103 ? 3.252 16.531 9.852 1 97.31 103 MET A CA 1
ATOM 837 C C . MET A 1 103 ? 2.322 17.406 9.023 1 97.31 103 MET A C 1
ATOM 839 O O . MET A 1 103 ? 1.939 17.031 7.906 1 97.31 103 MET A O 1
ATOM 843 N N . ASN A 1 104 ? 1.95 18.578 9.57 1 97.12 104 ASN A N 1
ATOM 844 C CA . ASN A 1 104 ? 1.152 19.516 8.789 1 97.12 104 ASN A CA 1
ATOM 845 C C . ASN A 1 104 ? 1.883 19.953 7.523 1 97.12 104 ASN A C 1
ATOM 847 O O . ASN A 1 104 ? 1.274 20.062 6.457 1 97.12 104 ASN A O 1
ATOM 851 N N . GLU A 1 105 ? 3.152 20.172 7.668 1 97 105 GLU A N 1
ATOM 852 C CA . GLU A 1 105 ? 3.955 20.562 6.508 1 97 105 GLU A CA 1
ATOM 853 C C . GLU A 1 105 ? 4.035 19.422 5.492 1 97 105 GLU A C 1
ATOM 855 O O . GLU A 1 105 ? 3.846 19.641 4.297 1 97 105 GLU A O 1
ATOM 860 N N . ALA A 1 106 ? 4.324 18.234 5.949 1 96.62 106 ALA A N 1
ATOM 861 C CA . ALA A 1 106 ? 4.402 17.078 5.07 1 96.62 106 ALA A CA 1
ATOM 862 C C . ALA A 1 106 ? 3.072 16.828 4.363 1 96.62 106 ALA A C 1
ATOM 864 O O . ALA A 1 106 ? 3.033 16.656 3.143 1 96.62 106 ALA A O 1
ATOM 865 N N . PHE A 1 107 ? 1.981 16.906 5.137 1 97.19 107 PHE A N 1
ATOM 866 C CA . PHE A 1 107 ? 0.659 16.625 4.59 1 97.19 107 PHE A CA 1
ATOM 867 C C . PHE A 1 107 ? 0.236 17.703 3.604 1 97.19 107 PHE A C 1
ATOM 869 O O . PHE A 1 107 ? -0.457 17.422 2.625 1 97.19 107 PHE A O 1
ATOM 876 N N . ALA A 1 108 ? 0.633 18.938 3.871 1 97.12 108 ALA A N 1
ATOM 877 C CA . ALA A 1 108 ? 0.323 20.016 2.932 1 97.12 108 ALA A CA 1
ATOM 878 C C . ALA A 1 108 ? 0.942 19.734 1.5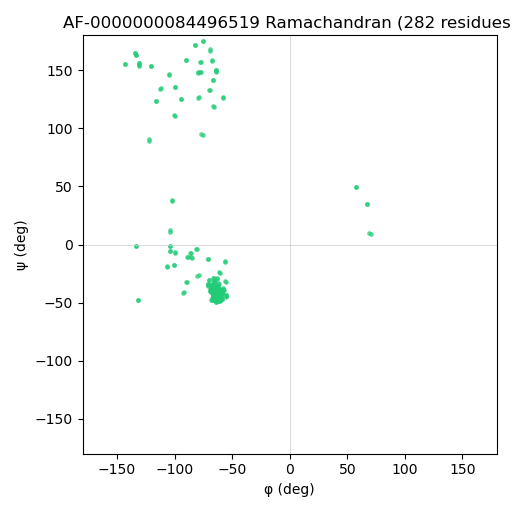63 1 97.12 108 ALA A C 1
ATOM 880 O O . ALA A 1 108 ? 0.299 19.938 0.532 1 97.12 108 ALA A O 1
ATOM 881 N N . SER A 1 109 ? 2.18 19.25 1.593 1 96.94 109 SER A N 1
ATOM 882 C CA . SER A 1 109 ? 2.877 18.922 0.353 1 96.94 109 SER A CA 1
ATOM 883 C C . SER A 1 109 ? 2.215 17.75 -0.363 1 96.94 109 SER A C 1
ATOM 885 O O . SER A 1 109 ? 1.983 17.812 -1.572 1 96.94 109 SER A O 1
ATOM 887 N N . ILE A 1 110 ? 1.876 16.734 0.341 1 97.5 110 ILE A N 1
ATOM 888 C CA . ILE A 1 110 ? 1.261 15.531 -0.222 1 97.5 110 ILE A CA 1
ATOM 889 C C . ILE A 1 110 ? -0.133 15.867 -0.748 1 97.5 110 ILE A C 1
ATOM 891 O O . ILE A 1 110 ? -0.515 15.43 -1.836 1 97.5 110 ILE A O 1
ATOM 895 N N . GLU A 1 111 ? -0.854 16.656 0.061 1 97.69 111 GLU A N 1
ATOM 896 C CA . GLU A 1 111 ? -2.201 17.047 -0.345 1 97.69 111 GLU A CA 1
ATOM 897 C C . GLU A 1 111 ? -2.176 17.844 -1.646 1 97.69 111 GLU A C 1
ATOM 899 O O . GLU A 1 111 ? -3.041 17.656 -2.506 1 97.69 111 GLU A O 1
ATOM 904 N N . ALA A 1 112 ? -1.216 18.719 -1.774 1 97.38 112 ALA A N 1
ATOM 905 C CA . ALA A 1 112 ? -1.095 19.5 -3.004 1 97.38 112 ALA A CA 1
ATOM 906 C C . ALA A 1 112 ? -0.917 18.578 -4.215 1 97.38 112 ALA A C 1
ATOM 908 O O . ALA A 1 112 ? -1.535 18.797 -5.262 1 97.38 112 ALA A O 1
ATOM 909 N N . ARG A 1 113 ? -0.125 17.547 -4.113 1 97 113 ARG A N 1
ATOM 910 C CA . ARG A 1 113 ? 0.099 16.594 -5.191 1 97 113 ARG A CA 1
ATOM 911 C C . ARG A 1 113 ? -1.158 15.766 -5.465 1 97 113 ARG A C 1
ATOM 913 O O . ARG A 1 113 ? -1.479 15.484 -6.621 1 97 113 ARG A O 1
ATOM 920 N N . PHE A 1 114 ? -1.813 15.414 -4.359 1 97.81 114 PHE A N 1
ATOM 921 C CA . PHE A 1 114 ? -3.072 14.688 -4.477 1 97.81 114 PHE A CA 1
ATOM 922 C C . PHE A 1 114 ? -4.109 15.516 -5.223 1 97.81 114 PHE A C 1
ATOM 924 O O . PHE A 1 114 ? -4.781 15.016 -6.129 1 97.81 114 PHE A O 1
ATOM 931 N N . LEU A 1 115 ? -4.219 16.766 -4.844 1 97.44 115 LEU A N 1
ATOM 932 C CA . LEU A 1 115 ? -5.176 17.656 -5.488 1 97.44 115 LEU A CA 1
ATOM 933 C C . LEU A 1 115 ? -4.836 17.844 -6.965 1 97.44 115 LEU A C 1
ATOM 935 O O . LEU A 1 115 ? -5.73 17.922 -7.809 1 97.44 115 LEU A O 1
ATOM 939 N N . ASP A 1 116 ? -3.525 17.906 -7.273 1 97.31 116 ASP A N 1
ATOM 940 C CA . ASP A 1 116 ? -3.096 17.969 -8.664 1 97.31 116 ASP A CA 1
ATOM 941 C C . ASP A 1 116 ? -3.494 16.719 -9.43 1 97.31 116 ASP A C 1
ATOM 943 O O . ASP A 1 116 ? -3.928 16.797 -10.578 1 97.31 116 ASP A O 1
ATOM 947 N N . ARG A 1 117 ? -3.395 15.578 -8.828 1 96.44 117 ARG A N 1
ATOM 948 C CA . ARG A 1 117 ? -3.699 14.289 -9.445 1 96.44 117 ARG A CA 1
ATOM 949 C C . ARG A 1 117 ? -5.184 14.18 -9.773 1 96.44 117 ARG A C 1
ATOM 951 O O . ARG A 1 117 ? -5.562 13.555 -10.766 1 96.44 117 ARG A O 1
ATOM 958 N N . ILE A 1 118 ? -6.039 14.797 -8.953 1 96.88 118 ILE A N 1
ATOM 959 C CA . ILE A 1 118 ? -7.473 14.648 -9.172 1 96.88 118 ILE A CA 1
ATOM 960 C C . ILE A 1 118 ? -8.031 15.922 -9.797 1 96.88 118 ILE A C 1
ATOM 962 O O . ILE A 1 118 ? -9.25 16.141 -9.797 1 96.88 118 ILE A O 1
ATOM 966 N N . GLN A 1 119 ? -7.234 16.797 -10.25 1 95.94 119 GLN A N 1
ATOM 967 C CA . GLN A 1 119 ? -7.629 18.141 -10.664 1 95.94 119 GLN A CA 1
ATOM 968 C C . GLN A 1 119 ? -8.625 18.078 -11.82 1 95.94 119 GLN A C 1
ATOM 970 O O . GLN A 1 119 ? -9.445 18.984 -11.977 1 95.94 119 GLN A O 1
ATOM 975 N N . HIS A 1 120 ? -8.68 17.031 -12.617 1 95.75 120 HIS A N 1
ATOM 976 C CA . HIS A 1 120 ? -9.57 16.938 -13.773 1 95.75 120 HIS A CA 1
ATOM 977 C C . HIS A 1 120 ? -10.758 16.031 -13.484 1 95.75 120 HIS A C 1
ATOM 979 O O . HIS A 1 120 ? -11.617 15.828 -14.352 1 95.75 120 HIS A O 1
ATOM 985 N N . ALA A 1 121 ? -10.766 15.492 -12.312 1 95.62 121 ALA A N 1
ATOM 986 C CA . ALA A 1 121 ? -11.891 14.641 -11.938 1 95.62 121 ALA A CA 1
ATOM 987 C C . ALA A 1 121 ? -13.164 15.461 -11.742 1 95.62 121 ALA A C 1
ATOM 989 O O . ALA A 1 121 ? -13.133 16.531 -11.141 1 95.62 121 ALA A O 1
ATOM 990 N N . SER A 1 122 ? -14.289 15.055 -12.289 1 96.38 122 SER A N 1
ATOM 991 C CA . SER A 1 122 ? -15.586 15.695 -12.07 1 96.38 122 SER A CA 1
ATOM 992 C C . SER A 1 122 ? -16.078 15.477 -10.648 1 96.38 122 SER A C 1
ATOM 994 O O . SER A 1 122 ? -15.523 14.664 -9.906 1 96.38 122 SER A O 1
ATOM 996 N N . LYS A 1 123 ? -17.094 16.203 -10.281 1 95.88 123 LYS A N 1
ATOM 997 C CA . LYS A 1 123 ? -17.734 16 -8.984 1 95.88 123 LYS A CA 1
ATOM 998 C C . LYS A 1 123 ? -18.234 14.57 -8.844 1 95.88 123 LYS A C 1
ATOM 1000 O O . LYS A 1 123 ? -18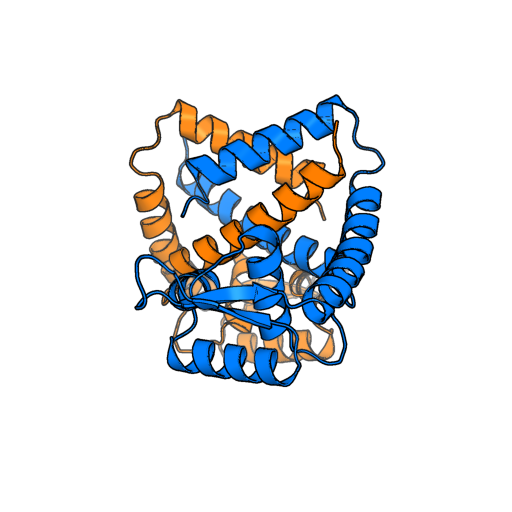.094 13.961 -7.773 1 95.88 123 LYS A O 1
ATOM 1005 N N . GLU A 1 124 ? -18.766 14.078 -9.938 1 96.69 124 GLU A N 1
ATOM 1006 C CA . GLU A 1 124 ? -19.25 12.703 -9.938 1 96.69 124 GLU A CA 1
ATOM 1007 C C . GLU A 1 124 ? -18.109 11.719 -9.758 1 96.69 124 GLU A C 1
ATOM 1009 O O . GLU A 1 124 ? -18.234 10.734 -9.016 1 96.69 124 GLU A O 1
ATOM 1014 N N . ASP A 1 125 ? -16.969 11.969 -10.391 1 96.75 125 ASP A N 1
ATOM 1015 C CA . ASP A 1 125 ? -15.781 11.125 -10.234 1 96.75 125 ASP A CA 1
ATOM 1016 C C . ASP A 1 125 ? -15.312 11.094 -8.781 1 96.75 125 ASP A C 1
ATOM 1018 O O . ASP A 1 125 ? -14.992 10.031 -8.25 1 96.75 125 ASP A O 1
ATOM 1022 N N . LEU A 1 126 ? -15.328 12.258 -8.156 1 97.5 126 LEU A N 1
ATOM 1023 C CA . LEU A 1 126 ? -14.859 12.359 -6.781 1 97.5 126 LEU A CA 1
ATOM 1024 C C . LEU A 1 126 ? -15.789 11.617 -5.832 1 97.5 126 LEU A C 1
ATOM 1026 O O . LEU A 1 126 ? -15.336 10.984 -4.879 1 97.5 126 LEU A O 1
ATOM 1030 N N . GLU A 1 127 ? -17.047 11.68 -6.125 1 97.38 127 GLU A N 1
ATOM 1031 C CA . GLU A 1 127 ? -18.016 10.938 -5.32 1 97.38 127 GLU A CA 1
ATOM 1032 C C . GLU A 1 127 ? -17.812 9.43 -5.492 1 97.38 127 GLU A C 1
ATOM 1034 O O . GLU A 1 127 ? -17.906 8.672 -4.523 1 97.38 127 GLU A O 1
ATOM 1039 N N . ASP A 1 128 ? -17.562 9.016 -6.754 1 97.75 128 ASP A N 1
ATOM 1040 C CA . ASP A 1 128 ? -17.281 7.609 -7.023 1 97.75 128 ASP A CA 1
ATOM 1041 C C . ASP A 1 128 ? -16.031 7.148 -6.266 1 97.75 128 ASP A C 1
ATOM 1043 O O . ASP A 1 128 ? -16.031 6.059 -5.688 1 97.75 128 ASP A O 1
ATOM 1047 N N . ILE A 1 129 ? -15.023 7.977 -6.242 1 98.38 129 ILE A N 1
ATOM 1048 C CA . ILE A 1 129 ? -13.766 7.668 -5.566 1 98.38 129 ILE A CA 1
ATOM 1049 C C . ILE A 1 129 ? -14.008 7.52 -4.066 1 98.38 129 ILE A C 1
ATOM 1051 O O . ILE A 1 129 ? -13.594 6.531 -3.457 1 98.38 129 ILE A O 1
ATOM 1055 N N . GLU A 1 130 ? -14.695 8.492 -3.49 1 98.25 130 GLU A N 1
ATOM 1056 C CA . GLU A 1 130 ? -14.961 8.453 -2.055 1 98.25 130 GLU A CA 1
ATOM 1057 C C . GLU A 1 130 ? -15.75 7.199 -1.673 1 98.25 130 GLU A C 1
ATOM 1059 O O . GLU A 1 130 ? -15.398 6.516 -0.708 1 98.25 130 GLU A O 1
ATOM 1064 N N . ARG A 1 131 ? -16.766 6.898 -2.457 1 98.06 131 ARG A N 1
ATOM 1065 C CA . ARG A 1 131 ? -17.594 5.719 -2.195 1 98.06 131 ARG A CA 1
ATOM 1066 C C . ARG A 1 131 ? -16.766 4.441 -2.336 1 98.06 131 ARG A C 1
ATOM 1068 O O . ARG A 1 131 ? -16.906 3.518 -1.531 1 98.06 131 ARG A O 1
ATOM 1075 N N . ALA A 1 132 ? -15.938 4.355 -3.381 1 98.69 132 ALA A N 1
ATOM 1076 C CA . ALA A 1 132 ? -15.094 3.188 -3.611 1 98.69 132 ALA A CA 1
ATOM 1077 C C . ALA A 1 132 ? -14.102 2.992 -2.469 1 98.69 132 ALA A C 1
ATOM 1079 O O . ALA A 1 132 ? -13.875 1.864 -2.025 1 98.69 132 ALA A O 1
ATOM 1080 N N . LEU A 1 133 ? -13.516 4.121 -1.955 1 98.5 133 LEU A N 1
ATOM 1081 C CA . LEU A 1 133 ? -12.633 4.047 -0.795 1 98.5 133 LEU A CA 1
ATOM 1082 C C . LEU A 1 133 ? -13.367 3.467 0.409 1 98.5 133 LEU A C 1
ATOM 1084 O O . LEU A 1 133 ? -12.844 2.592 1.1 1 98.5 133 LEU A O 1
ATOM 1088 N N . ASP A 1 134 ? -14.586 3.908 0.634 1 98 134 ASP A N 1
ATOM 1089 C CA . ASP A 1 134 ? -15.375 3.445 1.771 1 98 134 ASP A CA 1
ATOM 1090 C C . ASP A 1 134 ? -15.695 1.956 1.647 1 98 134 ASP A C 1
ATOM 1092 O O . ASP A 1 134 ? -15.586 1.21 2.623 1 98 134 ASP A O 1
ATOM 1096 N N . ILE A 1 135 ? -16.047 1.523 0.452 1 98.19 135 ILE A N 1
ATOM 1097 C CA . ILE A 1 135 ? -16.406 0.132 0.201 1 98.19 135 ILE A CA 1
ATOM 1098 C C . ILE A 1 135 ? -15.203 -0.77 0.473 1 98.19 135 ILE A C 1
ATOM 1100 O O . ILE A 1 135 ? -15.312 -1.754 1.208 1 98.19 135 ILE A O 1
ATOM 1104 N N . LEU A 1 136 ? -14.047 -0.407 -0.059 1 98.56 136 LEU A N 1
ATOM 1105 C CA . LEU A 1 136 ? -12.867 -1.251 0.085 1 98.56 136 LEU A CA 1
ATOM 1106 C C . LEU A 1 136 ? -12.352 -1.228 1.521 1 98.56 136 LEU A C 1
ATOM 1108 O O . LEU A 1 136 ? -11.859 -2.238 2.025 1 98.56 136 LEU A O 1
ATOM 1112 N N . GLN A 1 137 ? -12.461 -0.07 2.18 1 97.12 137 GLN A N 1
ATOM 1113 C CA . GLN A 1 137 ? -12.039 0.04 3.574 1 97.12 137 GLN A CA 1
ATOM 1114 C C . GLN A 1 137 ? -12.875 -0.864 4.473 1 97.12 137 GLN A C 1
ATOM 1116 O O . GLN A 1 137 ? -12.352 -1.476 5.406 1 97.12 137 GLN A O 1
ATOM 1121 N N . THR A 1 138 ? -14.148 -0.977 4.199 1 96.44 138 THR A N 1
ATOM 1122 C CA . THR A 1 138 ? -15.078 -1.681 5.074 1 96.44 138 THR A CA 1
ATOM 1123 C C . THR A 1 138 ? -15.164 -3.158 4.703 1 96.44 138 THR A C 1
ATOM 1125 O O . THR A 1 138 ? -15.281 -4.02 5.578 1 96.44 138 THR A O 1
ATOM 1128 N N . LYS A 1 139 ? -15.008 -3.486 3.428 1 97.06 139 LYS A N 1
ATOM 1129 C CA . LYS A 1 139 ? -15.344 -4.84 2.994 1 97.06 139 LYS A CA 1
ATOM 1130 C C . LYS A 1 139 ? -14.094 -5.656 2.705 1 97.06 139 LYS A C 1
ATOM 1132 O O . LYS A 1 139 ? -14.141 -6.887 2.65 1 97.06 139 LYS A O 1
ATOM 1137 N N . LEU A 1 140 ? -12.93 -4.992 2.496 1 97.69 140 LEU A N 1
ATOM 1138 C CA . LEU A 1 140 ? -11.766 -5.75 2.068 1 97.69 140 LEU A CA 1
ATOM 1139 C C . LEU A 1 140 ? -10.539 -5.383 2.904 1 97.69 140 LEU A C 1
ATOM 1141 O O . LEU A 1 140 ? -9.898 -6.262 3.486 1 97.69 140 LEU A O 1
ATOM 1145 N N . PHE A 1 141 ? -10.312 -4.078 3.07 1 97.62 141 PHE A N 1
ATOM 1146 C CA . PHE A 1 141 ? -9.117 -3.635 3.789 1 97.62 141 PHE A CA 1
ATOM 1147 C C . PHE A 1 141 ? -9.469 -3.215 5.211 1 97.62 141 PHE A C 1
ATOM 1149 O O . PHE A 1 141 ? -9 -2.182 5.691 1 97.62 141 PHE A O 1
ATOM 1156 N N . TYR A 1 142 ? -10.375 -3.945 5.781 1 92.44 142 TYR A N 1
ATOM 1157 C CA . TYR A 1 142 ? -10.789 -3.684 7.156 1 92.44 142 TYR A CA 1
ATOM 1158 C C . TYR A 1 142 ? -9.758 -4.199 8.148 1 92.44 142 TYR A C 1
ATOM 1160 O O . TYR A 1 142 ? -8.938 -5.055 7.809 1 92.44 142 TYR A O 1
ATOM 1168 N N . GLN A 1 143 ? -9.742 -3.668 9.32 1 79.31 143 GLN A N 1
ATOM 1169 C CA . GLN A 1 143 ? -8.828 -4.059 10.391 1 79.31 143 GLN A CA 1
ATOM 1170 C C . GLN A 1 143 ? -9.367 -5.262 11.164 1 79.31 143 GLN A C 1
ATOM 1172 O O . GLN A 1 143 ? -10.578 -5.438 11.281 1 79.31 143 GLN A O 1
ATOM 1177 N N . MET B 1 1 ? -17.797 19.156 -2.289 1 75.25 1 MET B N 1
ATOM 1178 C CA . MET B 1 1 ? -17.094 18.047 -1.658 1 75.25 1 MET B CA 1
ATOM 1179 C C . MET B 1 1 ? -15.852 18.531 -0.909 1 75.25 1 MET B C 1
ATOM 1181 O O . MET B 1 1 ? -15.18 19.469 -1.354 1 75.25 1 MET B O 1
ATOM 1185 N N . ASP B 1 2 ? -15.609 18.125 0.38 1 91.44 2 ASP B N 1
ATOM 1186 C CA . ASP B 1 2 ? -14.453 18.469 1.205 1 91.44 2 ASP B CA 1
ATOM 1187 C C . ASP B 1 2 ? -13.219 17.688 0.785 1 91.44 2 ASP B C 1
ATOM 1189 O O . ASP B 1 2 ? -13.023 16.547 1.211 1 91.44 2 ASP B O 1
ATOM 1193 N N . LYS B 1 3 ? -12.414 18.312 -0.085 1 92.56 3 LYS B N 1
ATOM 1194 C CA . LYS B 1 3 ? -11.266 17.625 -0.658 1 92.56 3 LYS B CA 1
ATOM 1195 C C . LYS B 1 3 ? -10.227 17.312 0.413 1 92.56 3 LYS B C 1
ATOM 1197 O O . LYS B 1 3 ? -9.484 16.328 0.296 1 92.56 3 LYS B O 1
ATOM 1202 N N . THR B 1 4 ? -10.18 18.125 1.427 1 93.81 4 THR B N 1
ATOM 1203 C CA . THR B 1 4 ? -9.281 17.844 2.541 1 93.81 4 THR B CA 1
ATOM 1204 C C . THR B 1 4 ? -9.719 16.578 3.279 1 93.81 4 THR B C 1
ATOM 1206 O O . THR B 1 4 ? -8.883 15.75 3.645 1 93.81 4 THR B O 1
ATOM 1209 N N . ALA B 1 5 ? -10.961 16.484 3.426 1 95 5 ALA B N 1
ATOM 1210 C CA . ALA B 1 5 ? -11.484 15.281 4.051 1 95 5 ALA B CA 1
ATOM 1211 C C . ALA B 1 5 ? -11.195 14.047 3.193 1 95 5 ALA B C 1
ATOM 1213 O O . ALA B 1 5 ? -10.883 12.977 3.719 1 95 5 ALA B O 1
ATOM 1214 N N . LEU B 1 6 ? -11.344 14.203 1.868 1 96.94 6 LEU B N 1
ATOM 1215 C CA . LEU B 1 6 ? -11.047 13.117 0.943 1 96.94 6 LEU B CA 1
ATOM 1216 C C . LEU B 1 6 ? -9.578 12.719 1.02 1 96.94 6 LEU B C 1
ATOM 1218 O O . LEU B 1 6 ? -9.242 11.539 0.943 1 96.94 6 LEU B O 1
ATOM 1222 N N . PHE B 1 7 ? -8.742 13.695 1.221 1 97.44 7 PHE B N 1
ATOM 1223 C CA . PHE B 1 7 ? -7.316 13.453 1.363 1 97.44 7 PHE B CA 1
ATOM 1224 C C . PHE B 1 7 ? -7.027 12.617 2.605 1 97.44 7 PHE B C 1
ATOM 1226 O O . PHE B 1 7 ? -6.281 11.641 2.545 1 97.44 7 PHE B O 1
ATOM 1233 N N . TYR B 1 8 ? -7.621 12.945 3.713 1 95.31 8 TYR B N 1
ATOM 1234 C CA . TYR B 1 8 ? -7.398 12.203 4.949 1 95.31 8 TYR B CA 1
ATOM 1235 C C . TYR B 1 8 ? -7.938 10.781 4.836 1 95.31 8 TYR B C 1
ATOM 1237 O O . TYR B 1 8 ? -7.352 9.844 5.387 1 95.31 8 TYR B O 1
ATOM 1245 N N . LYS B 1 9 ? -9.023 10.648 4.066 1 95.75 9 LYS B N 1
ATOM 1246 C CA . LYS B 1 9 ? -9.562 9.32 3.787 1 95.75 9 LYS B CA 1
ATOM 1247 C C . LYS B 1 9 ? -8.578 8.492 2.955 1 95.75 9 LYS B C 1
ATOM 1249 O O . LYS B 1 9 ? -8.414 7.297 3.191 1 95.75 9 LYS B O 1
ATOM 1254 N N . LEU B 1 10 ? -7.941 9.133 2.039 1 97.56 10 LEU B N 1
ATOM 1255 C CA . LEU B 1 10 ? -6.941 8.477 1.211 1 97.56 10 LEU B CA 1
ATOM 1256 C C . LEU B 1 10 ? -5.762 8 2.057 1 97.56 10 LEU B C 1
ATOM 1258 O O . LEU B 1 10 ? -5.289 6.875 1.896 1 97.56 10 LEU B O 1
ATOM 1262 N N . VAL B 1 11 ? -5.324 8.836 2.971 1 96.44 11 VAL B N 1
ATOM 1263 C CA . VAL B 1 11 ? -4.195 8.492 3.83 1 96.44 11 VAL B CA 1
ATOM 1264 C C . VAL B 1 11 ? -4.547 7.27 4.68 1 96.44 11 VAL B C 1
ATOM 1266 O O . VAL B 1 11 ? -3.781 6.309 4.742 1 96.44 11 VAL B O 1
ATOM 1269 N N . SER B 1 12 ? -5.703 7.34 5.285 1 94.62 12 SER B N 1
ATOM 1270 C CA . SER B 1 12 ? -6.156 6.219 6.102 1 94.62 12 SER B CA 1
ATOM 1271 C C . SER B 1 12 ? -6.289 4.949 5.27 1 94.62 12 SER B C 1
ATOM 1273 O O . SER B 1 12 ? -5.898 3.865 5.711 1 94.62 12 SER B O 1
ATOM 1275 N N . PHE B 1 13 ? -6.793 5.098 4.078 1 97.31 13 PHE B N 1
ATOM 1276 C CA . PHE B 1 13 ? -7.016 3.971 3.18 1 97.31 13 PHE B CA 1
ATOM 1277 C C . PHE B 1 13 ? -5.691 3.324 2.785 1 97.31 13 PHE B C 1
ATOM 1279 O O . PHE B 1 13 ? -5.547 2.102 2.846 1 97.31 13 PHE B O 1
ATOM 1286 N N . THR B 1 14 ? -4.707 4.141 2.414 1 96.81 14 THR B N 1
ATOM 1287 C CA . THR B 1 14 ? -3.432 3.586 1.976 1 96.81 14 THR B CA 1
ATOM 1288 C C . THR B 1 14 ? -2.727 2.875 3.127 1 96.81 14 THR B C 1
ATOM 1290 O O . THR B 1 14 ? -2.043 1.87 2.918 1 96.81 14 THR B O 1
ATOM 1293 N N . ASN B 1 15 ? -2.941 3.365 4.371 1 93.12 15 ASN B N 1
ATOM 1294 C CA . ASN B 1 15 ? -2.41 2.666 5.535 1 93.12 15 ASN B CA 1
ATOM 1295 C C . ASN B 1 15 ? -3.064 1.3 5.715 1 93.12 15 ASN B C 1
ATOM 1297 O O . ASN B 1 15 ? -2.387 0.317 6.023 1 93.12 15 ASN B O 1
ATOM 1301 N N . SER B 1 16 ? -4.309 1.271 5.5 1 94.94 16 SER B N 1
ATOM 1302 C CA . SER B 1 16 ? -5.039 0.012 5.617 1 94.94 16 SER B CA 1
ATOM 1303 C C . SER B 1 16 ? -4.609 -0.979 4.539 1 94.94 16 SER B C 1
ATOM 1305 O O . SER B 1 16 ? -4.441 -2.168 4.816 1 94.94 16 SER B O 1
ATOM 1307 N N . VAL B 1 17 ? -4.453 -0.488 3.293 1 97 17 VAL B N 1
ATOM 1308 C CA . VAL B 1 17 ? -4.004 -1.348 2.201 1 97 17 VAL B CA 1
ATOM 1309 C C . VAL B 1 17 ? -2.633 -1.931 2.533 1 97 17 VAL B C 1
ATOM 1311 O O . VAL B 1 17 ? -2.4 -3.129 2.352 1 97 17 VAL B O 1
ATOM 1314 N N . HIS B 1 18 ? -1.765 -1.096 3.061 1 93.44 18 HIS B N 1
ATOM 1315 C CA . HIS B 1 18 ? -0.432 -1.558 3.432 1 93.44 18 HIS B CA 1
ATOM 1316 C C . HIS B 1 18 ? -0.503 -2.641 4.504 1 93.44 18 HIS B C 1
ATOM 1318 O O . HIS B 1 18 ? 0.136 -3.688 4.375 1 93.44 18 HIS B O 1
ATOM 1324 N N . ARG B 1 19 ? -1.269 -2.443 5.5 1 92.44 19 ARG B N 1
ATOM 1325 C CA . ARG B 1 19 ? -1.39 -3.389 6.605 1 92.44 19 ARG B CA 1
ATOM 1326 C C . ARG B 1 19 ? -1.97 -4.715 6.129 1 92.44 19 ARG B C 1
ATOM 1328 O O . ARG B 1 19 ? -1.425 -5.781 6.426 1 92.44 19 ARG B O 1
ATOM 1335 N N . VAL B 1 20 ? -3.021 -4.691 5.406 1 95.94 20 VAL B N 1
ATOM 1336 C CA . VAL B 1 20 ? -3.707 -5.906 4.973 1 95.94 20 VAL B CA 1
ATOM 1337 C C . VAL B 1 20 ? -2.84 -6.66 3.967 1 95.94 20 VAL B C 1
ATOM 1339 O O . VAL B 1 20 ? -2.77 -7.891 3.996 1 95.94 20 VAL B O 1
ATOM 1342 N N . THR B 1 21 ? -2.18 -5.906 3.051 1 95.56 21 THR B N 1
ATOM 1343 C CA . THR B 1 21 ? -1.29 -6.559 2.096 1 95.56 21 THR B CA 1
ATOM 1344 C C . THR B 1 21 ? -0.155 -7.277 2.818 1 95.56 21 THR B C 1
ATOM 1346 O O . THR B 1 21 ? 0.214 -8.398 2.449 1 95.56 21 THR B O 1
ATOM 1349 N N . TYR B 1 22 ? 0.357 -6.684 3.83 1 92.25 22 TYR B N 1
ATOM 1350 C CA . TYR B 1 22 ? 1.378 -7.336 4.641 1 92.25 22 TYR B CA 1
ATOM 1351 C C . TYR B 1 22 ? 0.842 -8.617 5.266 1 92.25 22 TYR B C 1
ATOM 1353 O O . TYR B 1 22 ? 1.49 -9.664 5.203 1 92.25 22 TYR B O 1
ATOM 1361 N N . GLU B 1 23 ? -0.308 -8.555 5.852 1 93.62 23 GLU B N 1
ATOM 1362 C CA . GLU B 1 23 ? -0.922 -9.719 6.488 1 93.62 23 GLU B CA 1
ATOM 1363 C C . GLU B 1 23 ? -1.133 -10.852 5.484 1 93.62 23 GLU B C 1
ATOM 1365 O O . GLU B 1 23 ? -0.915 -12.016 5.809 1 93.62 23 GLU B O 1
ATOM 1370 N N . LEU B 1 24 ? -1.571 -10.5 4.301 1 95.88 24 LEU B N 1
ATOM 1371 C CA . LEU B 1 24 ? -1.854 -11.5 3.273 1 95.88 24 LEU B CA 1
ATOM 1372 C C . LEU B 1 24 ? -0.565 -12.133 2.762 1 95.88 24 LEU B C 1
ATOM 1374 O O . LEU B 1 24 ? -0.551 -13.305 2.391 1 95.88 24 LEU B O 1
ATOM 1378 N N . THR B 1 25 ? 0.511 -11.344 2.793 1 94.62 25 THR B N 1
ATOM 1379 C CA . THR B 1 25 ? 1.712 -11.797 2.102 1 94.62 25 THR B CA 1
ATOM 1380 C C . THR B 1 25 ? 2.746 -12.312 3.1 1 94.62 25 THR B C 1
ATOM 1382 O O . THR B 1 25 ? 3.76 -12.891 2.707 1 94.62 25 THR B O 1
ATOM 1385 N N . GLN B 1 26 ? 2.447 -12.156 4.371 1 88.38 26 GLN B N 1
ATOM 1386 C CA . GLN B 1 26 ? 3.412 -12.547 5.391 1 88.38 26 GLN B CA 1
ATOM 1387 C C . GLN B 1 26 ? 3.787 -14.016 5.262 1 88.38 26 GLN B C 1
ATOM 1389 O O . GLN B 1 26 ? 2.916 -14.875 5.109 1 88.38 26 GLN B O 1
ATOM 1394 N N . ASP B 1 27 ? 5.07 -14.312 5.18 1 85.94 27 ASP B N 1
ATOM 1395 C CA . ASP B 1 27 ? 5.656 -15.648 5.145 1 85.94 27 ASP B CA 1
ATOM 1396 C C . ASP B 1 27 ? 5.328 -16.359 3.83 1 85.94 27 ASP B C 1
ATOM 1398 O O . ASP B 1 27 ? 5.402 -17.578 3.744 1 85.94 27 ASP B O 1
ATOM 1402 N N . ALA B 1 28 ? 4.746 -15.641 2.822 1 88.5 28 ALA B N 1
ATOM 1403 C CA . ALA B 1 28 ? 4.414 -16.266 1.543 1 88.5 28 ALA B CA 1
ATOM 1404 C C . ALA B 1 28 ? 5.648 -16.375 0.647 1 88.5 28 ALA B C 1
ATOM 1406 O O . ALA B 1 28 ? 5.723 -17.234 -0.219 1 88.5 28 ALA B O 1
ATOM 1407 N N . LYS B 1 29 ? 6.543 -15.438 0.917 1 83.81 29 LYS B N 1
ATOM 1408 C CA . LYS B 1 29 ? 7.727 -15.414 0.062 1 83.81 29 LYS B CA 1
ATOM 1409 C C . LYS B 1 29 ? 8.711 -16.516 0.448 1 83.81 29 LYS B C 1
ATOM 1411 O O . LYS B 1 29 ? 8.797 -16.891 1.618 1 83.81 29 LYS B O 1
ATOM 1416 N N . SER B 1 30 ? 9.406 -16.984 -0.547 1 88 30 SER B N 1
ATOM 1417 C CA . SER B 1 30 ? 10.492 -17.938 -0.329 1 88 30 SER B CA 1
ATOM 1418 C C . SER B 1 30 ? 11.617 -17.312 0.487 1 88 30 SER B C 1
ATOM 1420 O O . SER B 1 30 ? 11.922 -16.125 0.326 1 88 30 SER B O 1
ATOM 1422 N N . ASP B 1 31 ? 12.297 -18.141 1.242 1 90.31 31 ASP B N 1
ATOM 1423 C CA . ASP B 1 31 ? 13.43 -17.688 2.045 1 90.31 31 ASP B CA 1
ATOM 1424 C C . ASP B 1 31 ? 14.625 -17.344 1.159 1 90.31 31 ASP B C 1
ATOM 1426 O O . ASP B 1 31 ? 15.562 -16.672 1.605 1 90.31 31 ASP B O 1
ATOM 1430 N N . SER B 1 32 ? 14.57 -17.703 -0.037 1 93.44 32 SER B N 1
ATOM 1431 C CA . SER B 1 32 ? 15.719 -17.562 -0.932 1 93.44 32 SER B CA 1
ATOM 1432 C C . SER B 1 32 ? 15.75 -16.172 -1.565 1 93.44 32 SER B C 1
ATOM 1434 O O . SER B 1 32 ? 16.719 -15.82 -2.252 1 93.44 32 SER B O 1
ATOM 1436 N N . ILE B 1 33 ? 14.703 -15.359 -1.37 1 95.38 33 ILE B N 1
ATOM 1437 C CA . ILE B 1 33 ? 14.688 -14.039 -1.988 1 95.38 33 ILE B CA 1
ATOM 1438 C C . ILE B 1 33 ? 14.336 -12.984 -0.942 1 95.38 33 ILE B C 1
ATOM 1440 O O . ILE B 1 33 ? 13.695 -13.289 0.066 1 95.38 33 ILE B O 1
ATOM 1444 N N . THR B 1 34 ? 14.734 -11.789 -1.2 1 93.31 34 THR B N 1
ATOM 1445 C CA . THR B 1 34 ? 14.398 -10.664 -0.335 1 93.31 34 THR B CA 1
ATOM 1446 C C . THR B 1 34 ? 13.008 -10.133 -0.649 1 93.31 34 THR B C 1
ATOM 1448 O O . THR B 1 34 ? 12.375 -10.555 -1.623 1 93.31 34 THR B O 1
ATOM 1451 N N . GLN B 1 35 ? 12.57 -9.211 0.238 1 92.06 35 GLN B N 1
ATOM 1452 C CA . GLN B 1 35 ? 11.258 -8.602 0.027 1 92.06 35 GLN B CA 1
ATOM 1453 C C . GLN B 1 35 ? 11.227 -7.816 -1.281 1 92.06 35 GLN B C 1
ATOM 1455 O O . GLN B 1 35 ? 10.227 -7.844 -2 1 92.06 35 GLN B O 1
ATOM 1460 N N . VAL B 1 36 ? 12.32 -7.129 -1.6 1 93.81 36 VAL B N 1
ATOM 1461 C CA . VAL B 1 36 ? 12.391 -6.34 -2.826 1 93.81 36 VAL B CA 1
ATOM 1462 C C . VAL B 1 36 ? 12.344 -7.266 -4.039 1 93.81 36 VAL B C 1
ATOM 1464 O O . VAL B 1 36 ? 11.617 -7 -5 1 93.81 36 VAL B O 1
ATOM 1467 N N . GLN B 1 37 ? 13.047 -8.344 -3.975 1 96.56 37 GLN B N 1
ATOM 1468 C CA . GLN B 1 37 ? 13.039 -9.32 -5.055 1 96.56 37 GLN B CA 1
ATOM 1469 C C . GLN B 1 37 ? 11.648 -9.922 -5.242 1 96.56 37 GLN B C 1
ATOM 1471 O O . GLN B 1 37 ? 11.195 -10.102 -6.371 1 96.56 37 GLN B O 1
ATOM 1476 N N . TYR B 1 38 ? 11 -10.203 -4.156 1 96.56 38 TYR B N 1
ATOM 1477 C CA . TYR B 1 38 ? 9.641 -10.727 -4.238 1 96.56 38 TYR B CA 1
ATOM 1478 C C . TYR B 1 38 ? 8.719 -9.742 -4.941 1 96.56 38 TYR B C 1
ATOM 1480 O O . TYR B 1 38 ? 7.926 -10.125 -5.801 1 96.56 38 TYR B O 1
ATOM 1488 N N . LYS B 1 39 ? 8.797 -8.531 -4.582 1 95.44 39 LYS B N 1
ATOM 1489 C CA . LYS B 1 39 ? 7.926 -7.512 -5.168 1 95.44 39 LYS B CA 1
ATOM 1490 C C . LYS B 1 39 ? 8.164 -7.383 -6.672 1 95.44 39 LYS B C 1
ATOM 1492 O O . LYS B 1 39 ? 7.227 -7.164 -7.438 1 95.44 39 LYS B O 1
ATOM 1497 N N . ILE B 1 40 ? 9.414 -7.473 -7.086 1 97 40 ILE B N 1
ATOM 1498 C CA . ILE B 1 40 ? 9.734 -7.438 -8.508 1 97 40 ILE B CA 1
ATOM 1499 C C . ILE B 1 40 ? 9.062 -8.617 -9.211 1 97 40 ILE B C 1
ATOM 1501 O O . ILE B 1 40 ? 8.398 -8.438 -10.234 1 97 40 ILE B O 1
ATOM 1505 N N . LEU B 1 41 ? 9.242 -9.781 -8.617 1 97.75 41 LEU B N 1
ATOM 1506 C CA . LEU B 1 41 ? 8.656 -10.984 -9.203 1 97.75 41 LEU B CA 1
ATOM 1507 C C . LEU B 1 41 ? 7.133 -10.875 -9.242 1 97.75 41 LEU B C 1
ATOM 1509 O O . LEU B 1 41 ? 6.5 -11.336 -10.203 1 97.75 41 LEU B O 1
ATOM 1513 N N . GLU B 1 42 ? 6.598 -10.344 -8.188 1 96.94 42 GLU B N 1
ATOM 1514 C CA . GLU B 1 42 ? 5.156 -10.141 -8.125 1 96.94 42 GLU B CA 1
ATOM 1515 C C . GLU B 1 42 ? 4.676 -9.242 -9.266 1 96.94 42 GLU B C 1
ATOM 1517 O O . GLU B 1 42 ? 3.691 -9.555 -9.938 1 96.94 42 GLU B O 1
ATOM 1522 N N . TYR B 1 43 ? 5.355 -8.172 -9.469 1 96.12 43 TYR B N 1
ATOM 1523 C CA . TYR B 1 43 ? 5.008 -7.258 -10.547 1 96.12 43 TYR B CA 1
ATOM 1524 C C . TYR B 1 43 ? 5.113 -7.949 -11.898 1 96.12 43 TYR B C 1
ATOM 1526 O O . TYR B 1 43 ? 4.219 -7.816 -12.742 1 96.12 43 TYR B O 1
ATOM 1534 N N . ILE B 1 44 ? 6.164 -8.68 -12.094 1 96.88 44 ILE B N 1
ATOM 1535 C CA . ILE B 1 44 ? 6.352 -9.398 -13.352 1 96.88 44 ILE B CA 1
ATOM 1536 C C . ILE B 1 44 ? 5.203 -10.383 -13.555 1 96.88 44 ILE B C 1
ATOM 1538 O O . ILE B 1 44 ? 4.688 -10.531 -14.664 1 96.88 44 ILE B O 1
ATOM 1542 N N . THR B 1 45 ? 4.809 -11.047 -12.531 1 96.56 45 THR B N 1
ATOM 1543 C CA . THR B 1 45 ? 3.762 -12.062 -12.602 1 96.56 45 THR B CA 1
ATOM 1544 C C . THR B 1 45 ? 2.469 -11.461 -13.148 1 96.56 45 THR B C 1
ATOM 1546 O O . THR B 1 45 ? 1.806 -12.07 -13.992 1 96.56 45 THR B O 1
ATOM 1549 N N . VAL B 1 46 ? 2.146 -10.25 -12.789 1 93.62 46 VAL B N 1
ATOM 1550 C CA . VAL B 1 46 ? 0.83 -9.711 -13.117 1 93.62 46 VAL B CA 1
ATOM 1551 C C . VAL B 1 46 ? 0.927 -8.812 -14.352 1 93.62 46 VAL B C 1
ATOM 1553 O O . VAL B 1 46 ? -0.091 -8.453 -14.945 1 93.62 46 VAL B O 1
ATOM 1556 N N . SER B 1 47 ? 2.166 -8.547 -14.844 1 92.69 47 SER B N 1
ATOM 1557 C CA . SER B 1 47 ? 2.285 -7.535 -15.891 1 92.69 47 SER B CA 1
ATOM 1558 C C . SER B 1 47 ? 3.16 -8.031 -17.031 1 92.69 47 SER B C 1
ATOM 1560 O O . SER B 1 47 ? 3.338 -7.3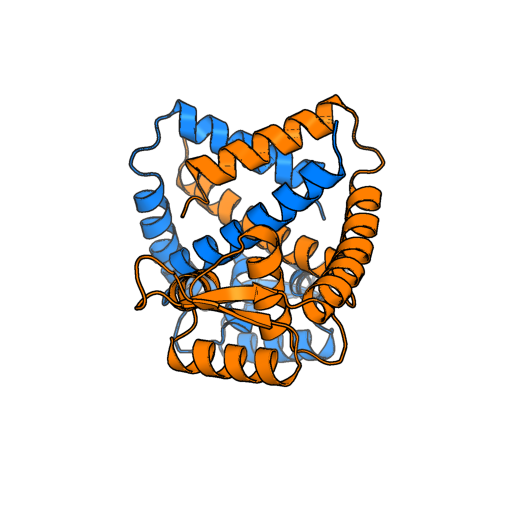24 -18.031 1 92.69 47 SER B O 1
ATOM 1562 N N . GLN B 1 48 ? 3.709 -9.172 -17.016 1 89.75 48 GLN B N 1
ATOM 1563 C CA . GLN B 1 48 ? 4.703 -9.594 -18 1 89.75 48 GLN B CA 1
ATOM 1564 C C . GLN B 1 48 ? 4.102 -9.664 -19.391 1 89.75 48 GLN B C 1
ATOM 1566 O O . GLN B 1 48 ? 2.91 -9.938 -19.547 1 89.75 48 GLN B O 1
ATOM 1571 N N . PRO B 1 49 ? 4.965 -9.391 -20.297 1 93.38 49 PRO B N 1
ATOM 1572 C CA . PRO B 1 49 ? 6.379 -9.031 -20.172 1 93.38 49 PRO B CA 1
ATOM 1573 C C . PRO B 1 49 ? 6.578 -7.562 -19.797 1 93.38 49 PRO B C 1
ATOM 1575 O O . PRO B 1 49 ? 5.703 -6.734 -20.062 1 93.38 49 PRO B O 1
ATOM 1578 N N . VAL B 1 50 ? 7.652 -7.297 -19.031 1 94.94 50 VAL B N 1
ATOM 1579 C CA . VAL B 1 50 ? 7.906 -5.926 -18.609 1 94.94 50 VAL B CA 1
ATOM 1580 C C . VAL B 1 50 ? 9.359 -5.555 -18.891 1 94.94 50 VAL B C 1
ATOM 1582 O O . VAL B 1 50 ? 10.227 -6.43 -18.969 1 94.94 50 VAL B O 1
ATOM 1585 N N . THR B 1 51 ? 9.641 -4.281 -19.078 1 94.94 51 THR B N 1
ATOM 1586 C CA . THR B 1 51 ? 11 -3.799 -19.281 1 94.94 51 THR B CA 1
ATOM 1587 C C . THR B 1 51 ? 11.648 -3.447 -17.953 1 94.94 51 THR B C 1
ATOM 1589 O O . THR B 1 51 ? 10.961 -3.223 -16.953 1 94.94 51 THR B O 1
ATOM 1592 N N . PRO B 1 52 ? 12.992 -3.428 -17.969 1 95.94 52 PRO B N 1
ATOM 1593 C CA . PRO B 1 52 ? 13.68 -2.957 -16.75 1 95.94 52 PRO B CA 1
ATOM 1594 C C . PRO B 1 52 ? 13.227 -1.561 -16.328 1 95.94 52 PRO B C 1
ATOM 1596 O O . PRO B 1 52 ? 13.102 -1.288 -15.133 1 95.94 52 PRO B O 1
ATOM 1599 N N . SER B 1 53 ? 12.891 -0.746 -17.281 1 95.31 53 SER B N 1
ATOM 1600 C CA . SER B 1 53 ? 12.438 0.605 -16.969 1 95.31 53 SER B CA 1
ATOM 1601 C C . SER B 1 53 ? 11.078 0.587 -16.281 1 95.31 53 SER B C 1
ATOM 1603 O O . SER B 1 53 ? 10.852 1.348 -15.336 1 95.31 53 SER B O 1
ATOM 1605 N N . GLU B 1 54 ? 10.172 -0.25 -16.719 1 94.25 54 GLU B N 1
ATOM 1606 C CA . GLU B 1 54 ? 8.867 -0.394 -16.078 1 94.25 54 GLU B CA 1
ATOM 1607 C C . GLU B 1 54 ? 9.008 -0.931 -14.648 1 94.25 54 GLU B C 1
ATOM 1609 O O . GLU B 1 54 ? 8.297 -0.496 -13.742 1 94.25 54 GLU B O 1
ATOM 1614 N N . ILE B 1 55 ? 9.93 -1.794 -14.453 1 96.19 55 ILE B N 1
ATOM 1615 C CA . ILE B 1 55 ? 10.188 -2.342 -13.125 1 96.19 55 ILE B CA 1
ATOM 1616 C C . ILE B 1 55 ? 10.758 -1.253 -12.219 1 96.19 55 ILE B C 1
ATOM 1618 O O . ILE B 1 55 ? 10.289 -1.07 -11.086 1 96.19 55 ILE B O 1
ATOM 1622 N N . SER B 1 56 ? 11.75 -0.553 -12.766 1 96.31 56 SER B N 1
ATOM 1623 C CA . SER B 1 56 ? 12.359 0.542 -12.023 1 96.31 56 SER B CA 1
ATOM 1624 C C . SER B 1 56 ? 11.32 1.557 -11.57 1 96.31 56 SER B C 1
ATOM 1626 O O . SER B 1 56 ? 11.297 1.957 -10.406 1 96.31 56 SER B O 1
ATOM 1628 N N . ASN B 1 57 ? 10.445 1.88 -12.477 1 92.06 57 ASN B N 1
ATOM 1629 C CA . ASN B 1 57 ? 9.391 2.85 -12.188 1 92.06 57 ASN B CA 1
ATOM 1630 C C . ASN B 1 57 ? 8.398 2.314 -11.156 1 92.06 57 ASN B C 1
ATOM 1632 O O . ASN B 1 57 ? 8.062 3.008 -10.195 1 92.06 57 ASN B O 1
ATOM 1636 N N . CYS B 1 58 ? 7.965 1.118 -11.312 1 91.56 58 CYS B N 1
ATOM 1637 C CA . CYS B 1 58 ? 6.977 0.521 -10.422 1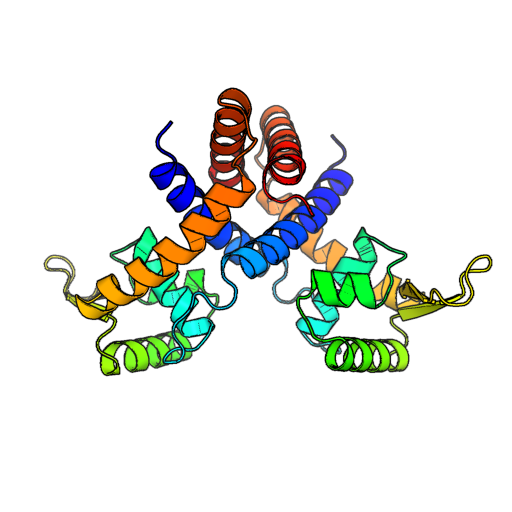 91.56 58 CYS B CA 1
ATOM 1638 C C . CYS B 1 58 ? 7.535 0.377 -9.008 1 91.56 58 CYS B C 1
ATOM 1640 O O . CYS B 1 58 ? 6.82 0.607 -8.031 1 91.56 58 CYS B O 1
ATOM 1642 N N . MET B 1 59 ? 8.805 0.047 -8.93 1 93 59 MET B N 1
ATOM 1643 C CA . MET B 1 59 ? 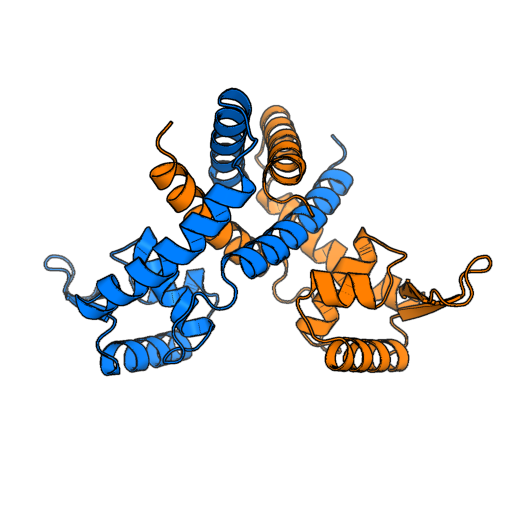9.422 -0.209 -7.633 1 93 59 MET B CA 1
ATOM 1644 C C . MET B 1 59 ? 9.977 1.078 -7.031 1 93 59 MET B C 1
ATOM 1646 O O . MET B 1 59 ? 10.406 1.095 -5.875 1 93 59 MET B O 1
ATOM 1650 N N . ASN B 1 60 ? 10.016 2.107 -7.824 1 91.31 60 ASN B N 1
ATOM 1651 C CA . ASN B 1 60 ? 10.648 3.361 -7.418 1 91.31 60 ASN B CA 1
ATOM 1652 C C . ASN B 1 60 ? 12.109 3.158 -7.031 1 91.31 60 ASN B C 1
ATOM 1654 O O . ASN B 1 60 ? 12.539 3.607 -5.965 1 91.31 60 ASN B O 1
ATOM 1658 N N . MET B 1 61 ? 12.742 2.512 -7.902 1 94.12 61 MET B N 1
ATOM 1659 C CA . MET B 1 61 ? 14.164 2.234 -7.723 1 94.12 61 MET B CA 1
ATOM 1660 C C . MET B 1 61 ? 14.984 2.824 -8.867 1 94.12 61 MET B C 1
ATOM 1662 O O . MET B 1 61 ? 14.477 2.994 -9.977 1 94.12 61 MET B O 1
ATOM 1666 N N . SER B 1 62 ? 16.219 3.107 -8.539 1 95.56 62 SER B N 1
ATOM 1667 C CA . SER B 1 62 ? 17.125 3.523 -9.609 1 95.56 62 SER B CA 1
ATOM 1668 C C . SER B 1 62 ? 17.406 2.379 -10.578 1 95.56 62 SER B C 1
ATOM 1670 O O . SER B 1 62 ? 17.281 1.208 -10.211 1 95.56 62 SER B O 1
ATOM 1672 N N . MET B 1 63 ? 17.812 2.75 -11.766 1 96 63 MET B N 1
ATOM 1673 C CA . MET B 1 63 ? 18.109 1.739 -12.773 1 96 63 MET B CA 1
ATOM 1674 C C . MET B 1 63 ? 19.281 0.872 -12.352 1 96 63 MET B C 1
ATOM 1676 O O . MET B 1 63 ? 19.266 -0.347 -12.531 1 96 63 MET B O 1
ATOM 1680 N N . PRO B 1 64 ? 20.344 1.454 -11.734 1 97.56 64 PRO B N 1
ATOM 1681 C CA . PRO B 1 64 ? 21.438 0.606 -11.266 1 97.56 64 PRO B CA 1
ATOM 1682 C C . PRO B 1 64 ? 20.984 -0.429 -10.234 1 97.56 64 PRO B C 1
ATOM 1684 O O . PRO B 1 64 ? 21.391 -1.596 -10.32 1 97.56 64 PRO B O 1
ATOM 1687 N N . ASN B 1 65 ? 20.141 -0.056 -9.273 1 97.06 65 ASN B N 1
ATOM 1688 C CA . ASN B 1 65 ? 19.609 -0.982 -8.281 1 97.06 65 ASN B CA 1
ATOM 1689 C C . ASN B 1 65 ? 18.703 -2.031 -8.922 1 97.06 65 ASN B C 1
ATOM 1691 O O . ASN B 1 65 ? 18.75 -3.207 -8.555 1 97.06 65 ASN B O 1
ATOM 1695 N N . THR B 1 66 ? 17.891 -1.531 -9.867 1 97.75 66 THR B N 1
ATOM 1696 C CA . THR B 1 66 ? 17.016 -2.436 -10.602 1 97.75 66 THR B CA 1
ATOM 1697 C C . THR B 1 66 ? 17.828 -3.482 -11.359 1 97.75 66 THR B C 1
ATOM 1699 O O . THR B 1 66 ? 17.562 -4.68 -11.25 1 97.75 66 THR B O 1
ATOM 1702 N N . SER B 1 67 ? 18.859 -3.033 -12.039 1 97.38 67 SER B N 1
ATOM 1703 C CA . SER B 1 67 ? 19.719 -3.93 -12.812 1 97.38 67 SER B CA 1
ATOM 1704 C C . SER B 1 67 ? 20.406 -4.945 -11.906 1 97.38 67 SER B C 1
ATOM 1706 O O . SER B 1 67 ? 20.531 -6.121 -12.258 1 97.38 67 SER B O 1
ATOM 1708 N N . ARG B 1 68 ? 20.766 -4.473 -10.789 1 98.12 68 ARG B N 1
ATOM 1709 C CA . ARG B 1 68 ? 21.422 -5.344 -9.82 1 98.12 68 ARG B CA 1
ATOM 1710 C C . ARG B 1 68 ? 20.469 -6.438 -9.336 1 98.12 68 ARG B C 1
ATOM 1712 O O . ARG B 1 68 ? 20.844 -7.613 -9.305 1 98.12 68 ARG B O 1
ATOM 1719 N N . GLU B 1 69 ? 19.297 -6.086 -9.008 1 98.12 69 GLU B N 1
ATOM 1720 C CA . GLU B 1 69 ? 18.312 -7.059 -8.516 1 98.12 69 GLU B CA 1
ATOM 1721 C C . GLU B 1 69 ? 17.906 -8.031 -9.617 1 98.12 69 GLU B C 1
ATOM 1723 O O . GLU B 1 69 ? 17.703 -9.219 -9.359 1 98.12 69 GLU B O 1
ATOM 1728 N N . LEU B 1 70 ? 17.797 -7.488 -10.828 1 98.06 70 LEU B N 1
ATOM 1729 C CA . LEU B 1 70 ? 17.453 -8.352 -11.953 1 98.06 70 LEU B CA 1
ATOM 1730 C C . LEU B 1 70 ? 18.562 -9.367 -12.219 1 98.06 70 LEU B C 1
ATOM 1732 O O . LEU B 1 70 ? 18.281 -10.523 -12.555 1 98.06 70 LEU B O 1
ATOM 1736 N N . ARG B 1 71 ? 19.766 -8.977 -12.102 1 98.06 71 ARG B N 1
ATOM 1737 C CA . ARG B 1 71 ? 20.891 -9.898 -12.25 1 98.06 71 ARG B CA 1
ATOM 1738 C C . ARG B 1 71 ? 20.828 -11 -11.203 1 98.06 71 ARG B C 1
ATOM 1740 O O . ARG B 1 71 ? 21.016 -12.18 -11.523 1 98.06 71 ARG B O 1
ATOM 1747 N N . LYS B 1 72 ? 20.562 -10.609 -9.953 1 98.31 72 LYS B N 1
ATOM 1748 C CA . LYS B 1 72 ? 20.453 -11.586 -8.875 1 98.31 72 LYS B CA 1
ATOM 1749 C C . LYS B 1 72 ? 19.328 -12.586 -9.141 1 98.31 72 LYS B C 1
ATOM 1751 O O . LYS B 1 72 ? 19.5 -13.789 -8.93 1 98.31 72 LYS B O 1
ATOM 1756 N N . LEU B 1 73 ? 18.219 -12.078 -9.609 1 98.56 73 LEU B N 1
ATOM 1757 C CA . LEU B 1 73 ? 17.062 -12.93 -9.906 1 98.56 73 LEU B CA 1
ATOM 1758 C C . LEU B 1 73 ? 17.375 -13.852 -11.078 1 98.56 73 LEU B C 1
ATOM 1760 O O . LEU B 1 73 ? 16.922 -15 -11.102 1 98.56 73 LEU B O 1
ATOM 1764 N N . SER B 1 74 ? 18.109 -13.352 -12.055 1 98.12 74 SER B N 1
ATOM 1765 C CA . SER B 1 74 ? 18.531 -14.164 -13.18 1 98.12 74 SER B CA 1
ATOM 1766 C C . SER B 1 74 ? 19.484 -15.266 -12.742 1 98.12 74 SER B C 1
ATOM 1768 O O . SER B 1 74 ? 19.359 -16.422 -13.172 1 98.12 74 SER B O 1
ATOM 1770 N N . GLU B 1 75 ? 20.391 -14.93 -11.883 1 98.06 75 GLU B N 1
ATOM 1771 C CA . GLU B 1 75 ? 21.344 -15.898 -11.352 1 98.06 75 GLU B CA 1
ATOM 1772 C C . GLU B 1 75 ? 20.625 -17 -10.586 1 98.06 75 GLU B C 1
ATOM 1774 O O . GLU B 1 75 ? 21.062 -18.156 -10.594 1 98.06 75 GLU B O 1
ATOM 1779 N N . LYS B 1 76 ? 19.547 -16.641 -9.953 1 97.81 76 LYS B N 1
ATOM 1780 C CA . LYS B 1 76 ? 18.734 -17.609 -9.219 1 97.81 76 LYS B CA 1
ATOM 1781 C C . LYS B 1 76 ? 17.812 -18.375 -10.156 1 97.81 76 LYS B C 1
ATOM 1783 O O . LYS B 1 76 ? 17.031 -19.219 -9.719 1 97.81 76 LYS B O 1
ATOM 1788 N N . ARG B 1 77 ? 17.812 -18.016 -11.461 1 98.06 77 ARG B N 1
ATOM 1789 C CA . ARG B 1 77 ? 17.047 -18.656 -12.516 1 98.06 77 ARG B CA 1
ATOM 1790 C C . ARG B 1 77 ? 15.547 -18.438 -12.32 1 98.06 77 ARG B C 1
ATOM 1792 O O . ARG B 1 77 ? 14.742 -19.328 -12.57 1 98.06 77 ARG B O 1
ATOM 1799 N N . LEU B 1 78 ? 15.195 -17.25 -11.789 1 98.5 78 LEU B N 1
ATOM 1800 C CA . LEU B 1 78 ? 13.789 -16.953 -11.508 1 98.5 78 LEU B CA 1
ATOM 1801 C C . LEU B 1 78 ? 13.195 -16.078 -12.609 1 98.5 78 LEU B C 1
ATOM 1803 O O . LEU B 1 78 ? 11.969 -15.977 -12.727 1 98.5 78 LEU B O 1
ATOM 1807 N N . ILE B 1 79 ? 14.055 -15.438 -13.391 1 98.56 79 ILE B N 1
ATOM 1808 C CA . ILE B 1 79 ? 13.578 -14.617 -14.5 1 98.56 79 ILE B CA 1
ATOM 1809 C C . ILE B 1 79 ? 14.406 -14.914 -15.75 1 98.56 79 ILE B C 1
ATOM 1811 O O . ILE B 1 79 ? 15.469 -15.531 -15.664 1 98.56 79 ILE B O 1
ATOM 1815 N N . GLU B 1 80 ? 13.938 -14.508 -16.875 1 97.25 80 GLU B N 1
ATOM 1816 C CA . GLU B 1 80 ? 14.641 -14.602 -18.156 1 97.25 80 GLU B CA 1
ATOM 1817 C C . GLU B 1 80 ? 14.367 -13.375 -19.031 1 97.25 80 GLU B C 1
ATOM 1819 O O . GLU B 1 80 ? 13.352 -12.695 -18.844 1 97.25 80 GLU B O 1
ATOM 1824 N N . LYS B 1 81 ? 15.297 -13.148 -19.906 1 93.69 81 LYS B N 1
ATOM 1825 C CA . LYS B 1 81 ? 15.18 -12.031 -20.844 1 93.69 81 LYS B CA 1
ATOM 1826 C C . LYS B 1 81 ? 14.695 -12.508 -22.219 1 93.69 81 LYS B C 1
ATOM 1828 O O . LYS B 1 81 ? 15.109 -13.57 -22.688 1 93.69 81 LYS B O 1
ATOM 1833 N N . ILE B 1 82 ? 13.734 -11.664 -22.672 1 89.75 82 ILE B N 1
ATOM 1834 C CA . ILE B 1 82 ? 13.25 -11.945 -24.016 1 89.75 82 ILE B CA 1
ATOM 1835 C C . ILE B 1 82 ? 13.578 -10.781 -24.938 1 89.75 82 ILE B C 1
ATOM 1837 O O . ILE B 1 82 ? 13.422 -9.617 -24.562 1 89.75 82 ILE B O 1
ATOM 1841 N N . GLU B 1 83 ? 14.266 -11.031 -26 1 81.81 83 GLU B N 1
ATOM 1842 C CA . GLU B 1 83 ? 14.625 -9.984 -26.953 1 81.81 83 GLU B CA 1
ATOM 1843 C C . GLU B 1 83 ? 13.453 -9.656 -27.875 1 81.81 83 GLU B C 1
ATOM 1845 O O . GLU B 1 83 ? 12.703 -10.547 -28.266 1 81.81 83 GLU B O 1
ATOM 1850 N N . ASP B 1 84 ? 13.133 -8.336 -27.891 1 74.75 84 ASP B N 1
ATOM 1851 C CA . ASP B 1 84 ? 12.109 -7.891 -28.844 1 74.75 84 ASP B CA 1
ATOM 1852 C C . ASP B 1 84 ? 12.586 -8.055 -30.281 1 74.75 84 ASP B C 1
ATOM 1854 O O . ASP B 1 84 ? 13.633 -7.523 -30.656 1 74.75 84 ASP B O 1
ATOM 1858 N N . THR B 1 85 ? 11.875 -8.844 -30.969 1 68.81 85 THR B N 1
ATOM 1859 C CA . THR B 1 85 ? 12.242 -9.102 -32.375 1 68.81 85 THR B CA 1
ATOM 1860 C C . THR B 1 85 ? 12.141 -7.824 -33.188 1 68.81 85 THR B C 1
ATOM 1862 O O . THR B 1 85 ? 12.836 -7.676 -34.188 1 68.81 85 THR B O 1
ATOM 1865 N N . GLU B 1 86 ? 11.305 -6.949 -32.844 1 69.38 86 GLU B N 1
ATOM 1866 C CA . GLU B 1 86 ? 11.07 -5.746 -33.625 1 69.38 86 GLU B CA 1
ATOM 1867 C C . GLU B 1 86 ? 11.953 -4.594 -33.156 1 69.38 86 GLU B C 1
ATOM 1869 O O . GLU B 1 86 ? 12.344 -3.74 -33.969 1 69.38 86 GLU B O 1
ATOM 1874 N N . ASP B 1 87 ? 12.109 -4.441 -31.906 1 66.88 87 ASP B N 1
ATOM 1875 C CA . ASP B 1 87 ? 12.977 -3.432 -31.312 1 66.88 87 ASP B CA 1
ATOM 1876 C C . ASP B 1 87 ? 14.023 -4.074 -30.406 1 66.88 87 ASP B C 1
ATOM 1878 O O . ASP B 1 87 ? 13.781 -4.297 -29.219 1 66.88 87 ASP B O 1
ATOM 1882 N N . ARG B 1 88 ? 15.164 -4.414 -31.047 1 64.25 88 ARG B N 1
ATOM 1883 C CA . ARG B 1 88 ? 16.234 -5.137 -30.375 1 64.25 88 ARG B CA 1
ATOM 1884 C C . ARG B 1 88 ? 16.703 -4.387 -29.125 1 64.25 88 ARG B C 1
ATOM 1886 O O . ARG B 1 88 ? 17.422 -4.941 -28.297 1 64.25 88 ARG B O 1
ATOM 1893 N N . ARG B 1 89 ? 16.266 -3.109 -29.078 1 62.09 89 ARG B N 1
ATOM 1894 C CA . ARG B 1 89 ? 16.734 -2.309 -27.953 1 62.09 89 ARG B CA 1
ATOM 1895 C C . ARG B 1 89 ? 15.844 -2.51 -26.734 1 62.09 89 ARG B C 1
ATOM 1897 O O . ARG B 1 89 ? 16.25 -2.238 -25.594 1 62.09 89 ARG B O 1
ATOM 1904 N N . LYS B 1 90 ? 14.852 -3.113 -27.078 1 76.56 90 LYS B N 1
ATOM 1905 C CA . LYS B 1 90 ? 13.953 -3.312 -25.938 1 76.56 90 LYS B CA 1
ATOM 1906 C C . LYS B 1 90 ? 14.086 -4.727 -25.375 1 76.56 90 LYS B C 1
ATOM 1908 O O . LYS B 1 90 ? 13.992 -5.707 -26.125 1 76.56 90 LYS B O 1
ATOM 1913 N N . GLN B 1 91 ? 14.609 -4.766 -24.219 1 88 91 GLN B N 1
ATOM 1914 C CA . GLN B 1 91 ? 14.711 -6.027 -23.5 1 88 91 GLN B CA 1
ATOM 1915 C C . GLN B 1 91 ? 13.516 -6.219 -22.562 1 88 91 GLN B C 1
ATOM 1917 O O . GLN B 1 91 ? 13.164 -5.305 -21.812 1 88 91 GLN B O 1
ATOM 1922 N N . TYR B 1 92 ? 12.867 -7.371 -22.766 1 95 92 TYR B N 1
ATOM 1923 C CA . TYR B 1 92 ? 11.742 -7.695 -21.906 1 95 92 TYR B CA 1
ATOM 1924 C C . TYR B 1 92 ? 12.133 -8.773 -20.891 1 95 92 TYR B C 1
ATOM 1926 O O . TYR B 1 92 ? 13 -9.609 -21.172 1 95 92 TYR B O 1
ATOM 1934 N N . ILE B 1 93 ? 11.523 -8.617 -19.734 1 97.38 93 ILE B N 1
ATOM 1935 C CA . ILE B 1 93 ? 11.758 -9.562 -18.656 1 97.38 93 ILE B CA 1
ATOM 1936 C C . ILE B 1 93 ? 10.484 -10.367 -18.391 1 97.38 93 ILE B C 1
ATOM 1938 O O . ILE B 1 93 ? 9.391 -9.805 -18.328 1 97.38 93 ILE B O 1
ATOM 1942 N N . CYS B 1 94 ? 10.656 -11.711 -18.25 1 97.75 94 CYS B N 1
ATOM 1943 C CA . CYS B 1 94 ? 9.578 -12.625 -17.859 1 97.75 94 CYS B CA 1
ATOM 1944 C C . CYS B 1 94 ? 10.047 -13.586 -16.766 1 97.75 94 CYS B C 1
ATOM 1946 O O . CYS B 1 94 ? 11.242 -13.711 -16.516 1 97.75 94 CYS B O 1
ATOM 1948 N N . LEU B 1 95 ? 9.07 -14.156 -16.156 1 98.19 95 LEU B N 1
ATOM 1949 C CA . LEU B 1 95 ? 9.43 -15.234 -15.242 1 98.19 95 LEU B CA 1
ATOM 1950 C C . LEU B 1 95 ? 9.992 -16.422 -16.016 1 98.19 95 LEU B C 1
ATOM 1952 O O . LEU B 1 95 ? 9.5 -16.766 -17.094 1 98.19 95 LEU B O 1
ATOM 1956 N N . SER B 1 96 ? 11 -17.047 -15.445 1 98.19 96 SER B N 1
ATOM 1957 C CA . SER B 1 96 ? 11.422 -18.359 -15.922 1 98.19 96 SER B CA 1
ATOM 1958 C C . SER B 1 96 ? 10.453 -19.438 -15.469 1 98.19 96 SER B C 1
ATOM 1960 O O . SER B 1 96 ? 9.469 -19.156 -14.781 1 98.19 96 SER B O 1
ATOM 1962 N N . TYR B 1 97 ? 10.719 -20.703 -15.977 1 98 97 TYR B N 1
ATOM 1963 C CA . TYR B 1 97 ? 9.93 -21.844 -15.516 1 98 97 TYR B CA 1
ATOM 1964 C C . TYR B 1 97 ? 9.984 -21.969 -14 1 98 97 TYR B C 1
ATOM 1966 O O . TYR B 1 97 ? 8.945 -22.109 -13.352 1 98 97 TYR B O 1
ATOM 1974 N N . ASP B 1 98 ? 11.172 -21.812 -13.422 1 97.88 98 ASP B N 1
ATOM 1975 C CA . ASP B 1 98 ? 11.352 -21.891 -11.969 1 97.88 98 ASP B CA 1
ATOM 1976 C C . ASP B 1 98 ? 10.695 -20.703 -11.273 1 97.88 98 ASP B C 1
ATOM 1978 O O . ASP B 1 98 ? 10.117 -20.859 -10.195 1 97.88 98 ASP B O 1
ATOM 1982 N N . GLY B 1 99 ? 10.789 -19.531 -11.883 1 98.06 99 GLY B N 1
ATOM 1983 C CA . GLY B 1 99 ? 10.125 -18.359 -11.359 1 98.06 99 GLY B CA 1
ATOM 1984 C C . GLY B 1 99 ? 8.617 -18.5 -11.281 1 98.06 99 GLY B C 1
ATOM 1985 O O . GLY B 1 99 ? 7.996 -18.094 -10.305 1 98.06 99 GLY B O 1
ATOM 1986 N N . LYS B 1 100 ? 8.086 -19.156 -12.312 1 98 100 LYS B N 1
ATOM 1987 C CA . LYS B 1 100 ? 6.648 -19.406 -12.344 1 98 100 LYS B CA 1
ATOM 1988 C C . LYS B 1 100 ? 6.23 -20.359 -11.234 1 98 100 LYS B C 1
ATOM 1990 O O . LYS B 1 100 ? 5.215 -20.141 -10.57 1 98 100 LYS B O 1
ATOM 1995 N N . ILE B 1 101 ? 6.988 -21.391 -11.055 1 97.69 101 ILE B N 1
ATOM 1996 C CA . ILE B 1 101 ? 6.691 -22.359 -10.016 1 97.69 101 ILE B CA 1
ATOM 1997 C C . ILE B 1 101 ? 6.715 -21.672 -8.648 1 97.69 101 ILE B C 1
ATOM 1999 O O . ILE B 1 101 ? 5.789 -21.844 -7.848 1 97.69 101 ILE B O 1
ATOM 2003 N N . MET B 1 102 ? 7.727 -20.875 -8.391 1 97.12 102 MET B N 1
ATOM 2004 C CA . MET B 1 102 ? 7.875 -20.188 -7.109 1 97.12 102 MET B CA 1
ATOM 2005 C C . MET B 1 102 ? 6.723 -19.219 -6.871 1 97.12 102 MET B C 1
ATOM 2007 O O . MET B 1 102 ? 6.129 -19.219 -5.789 1 97.12 102 MET B O 1
ATOM 2011 N N . MET B 1 103 ? 6.426 -18.438 -7.883 1 97.31 103 MET B N 1
ATOM 2012 C CA . MET B 1 103 ? 5.387 -17.422 -7.715 1 97.31 103 MET B CA 1
ATOM 2013 C C . MET B 1 103 ? 4.008 -18.078 -7.617 1 97.31 103 MET B C 1
ATOM 2015 O O . MET B 1 103 ? 3.135 -17.578 -6.902 1 97.31 103 MET B O 1
ATOM 2019 N N . ASN B 1 104 ? 3.822 -19.188 -8.336 1 97.12 104 ASN B N 1
ATOM 2020 C CA . ASN B 1 104 ? 2.57 -19.922 -8.203 1 97.12 104 ASN B CA 1
ATOM 2021 C C . ASN B 1 104 ? 2.355 -20.422 -6.777 1 97.12 104 ASN B C 1
ATOM 2023 O O . ASN B 1 104 ? 1.241 -20.344 -6.254 1 97.12 104 ASN B O 1
ATOM 2027 N N . GLU B 1 105 ? 3.398 -20.875 -6.191 1 97 105 GLU B N 1
ATOM 2028 C CA . GLU B 1 105 ? 3.314 -21.344 -4.809 1 97 105 GLU B CA 1
ATOM 2029 C C . GLU B 1 105 ? 3.006 -20.188 -3.861 1 97 105 GLU B C 1
ATOM 2031 O O . GLU B 1 105 ? 2.131 -20.297 -3.002 1 97 105 GLU B O 1
ATOM 2036 N N . ALA B 1 106 ? 3.719 -19.094 -4.004 1 96.62 106 ALA B N 1
ATOM 2037 C CA . ALA B 1 106 ? 3.49 -17.922 -3.168 1 96.62 106 ALA B CA 1
ATOM 2038 C C . ALA B 1 106 ? 2.066 -17.391 -3.334 1 96.62 106 ALA B C 1
ATOM 2040 O O . ALA B 1 106 ? 1.37 -17.141 -2.346 1 96.62 106 ALA B O 1
ATOM 2041 N N . PHE B 1 107 ? 1.621 -17.312 -4.598 1 97.19 107 PHE B N 1
ATOM 2042 C CA . PHE B 1 107 ? 0.302 -16.766 -4.883 1 97.19 107 PHE B CA 1
ATOM 2043 C C . PHE B 1 107 ? -0.795 -17.688 -4.379 1 97.19 107 PHE B C 1
ATOM 2045 O O . PHE B 1 107 ? -1.857 -17.234 -3.953 1 97.19 107 PHE B O 1
ATOM 2052 N N . ALA B 1 108 ? -0.543 -18.984 -4.445 1 97.12 108 ALA B N 1
ATOM 2053 C CA . ALA B 1 108 ? -1.521 -19.938 -3.914 1 97.12 108 ALA B CA 1
ATOM 2054 C C . ALA B 1 108 ? -1.754 -19.703 -2.424 1 97.12 108 ALA B C 1
ATOM 2056 O O . ALA B 1 108 ? -2.895 -19.734 -1.956 1 97.12 108 ALA B O 1
ATOM 2057 N N . SER B 1 109 ? -0.662 -19.453 -1.717 1 96.94 109 SER B N 1
ATOM 2058 C CA . SER B 1 109 ? -0.751 -19.188 -0.284 1 96.94 109 SER B CA 1
ATOM 2059 C C . SER B 1 109 ? -1.479 -17.875 -0.005 1 96.94 109 SER B C 1
ATOM 2061 O O . SER B 1 109 ? -2.363 -17.828 0.853 1 96.94 109 SER B O 1
ATOM 2063 N N . ILE B 1 110 ? -1.159 -16.844 -0.707 1 97.5 110 ILE B N 1
ATOM 2064 C CA . ILE B 1 110 ? -1.758 -15.531 -0.525 1 97.5 110 ILE B CA 1
ATOM 2065 C C . ILE B 1 110 ? -3.234 -15.578 -0.907 1 97.5 110 ILE B C 1
ATOM 2067 O O . ILE B 1 110 ? -4.082 -15.016 -0.206 1 97.5 110 ILE B O 1
ATOM 2071 N N . GLU B 1 111 ? -3.502 -16.266 -2.027 1 97.69 111 GLU B N 1
ATOM 2072 C CA . GLU B 1 111 ? -4.883 -16.375 -2.484 1 97.69 111 GLU B CA 1
ATOM 2073 C C . GLU B 1 111 ? -5.75 -17.094 -1.452 1 97.69 111 GLU B C 1
ATOM 2075 O O . GLU B 1 111 ? -6.902 -16.719 -1.229 1 97.69 111 GLU B O 1
ATOM 2080 N N . ALA B 1 112 ? -5.203 -18.125 -0.845 1 97.44 112 ALA B N 1
ATOM 2081 C CA . ALA B 1 112 ? -5.949 -18.844 0.185 1 97.44 112 ALA B CA 1
ATOM 2082 C C . ALA B 1 112 ? -6.332 -17.906 1.334 1 97.44 112 ALA B C 1
ATOM 2084 O O . ALA B 1 112 ? -7.461 -17.953 1.827 1 97.44 112 ALA B O 1
ATOM 2085 N N . ARG B 1 113 ? -5.457 -17.031 1.753 1 97.06 113 ARG B N 1
ATOM 2086 C CA . ARG B 1 113 ? -5.719 -16.078 2.82 1 97.06 113 ARG B CA 1
ATOM 2087 C C . ARG B 1 113 ? -6.734 -15.023 2.379 1 97.06 113 ARG B C 1
ATOM 2089 O O . ARG B 1 113 ? -7.598 -14.625 3.16 1 97.06 113 ARG B O 1
ATOM 2096 N N . PHE B 1 114 ? -6.559 -14.617 1.126 1 97.88 114 PHE B N 1
ATOM 2097 C CA . PHE B 1 114 ? -7.504 -13.672 0.547 1 97.88 114 PHE B CA 1
ATOM 2098 C C . PHE B 1 114 ? -8.914 -14.258 0.52 1 97.88 114 PHE B C 1
ATOM 2100 O O . PHE B 1 114 ? -9.875 -13.594 0.906 1 97.88 114 PHE B O 1
ATOM 2107 N N . LEU B 1 115 ? -9.008 -15.492 0.072 1 97.44 115 LEU B N 1
ATOM 2108 C CA . LEU B 1 115 ? -10.305 -16.156 0.004 1 97.44 115 LEU B CA 1
ATOM 2109 C C . LEU B 1 115 ? -10.906 -16.312 1.396 1 97.44 115 LEU B C 1
ATOM 2111 O O . LEU B 1 115 ? -12.117 -16.172 1.574 1 97.44 115 LEU B O 1
ATOM 2115 N N . ASP B 1 116 ? -10.047 -16.594 2.391 1 97.31 116 ASP B N 1
ATOM 2116 C CA . ASP B 1 116 ? -10.516 -16.656 3.773 1 97.31 116 ASP B CA 1
ATOM 2117 C C . ASP B 1 116 ? -11.047 -15.312 4.246 1 97.31 116 ASP B C 1
ATOM 2119 O O . ASP B 1 116 ? -12.062 -15.242 4.938 1 97.31 116 ASP B O 1
ATOM 2123 N N . ARG B 1 117 ? -10.398 -14.25 3.877 1 96.44 117 ARG B N 1
ATOM 2124 C CA . ARG B 1 117 ? -10.766 -12.898 4.285 1 96.44 117 ARG B CA 1
ATOM 2125 C C . ARG B 1 117 ? -12.125 -12.5 3.717 1 96.44 117 ARG B C 1
ATOM 2127 O O . ARG B 1 117 ? -12.875 -11.758 4.352 1 96.44 117 ARG B O 1
ATOM 2134 N N . ILE B 1 118 ? -12.461 -12.992 2.525 1 96.88 118 ILE B N 1
ATOM 2135 C CA . ILE B 1 118 ? -13.711 -12.578 1.896 1 96.88 118 ILE B CA 1
ATOM 2136 C C . ILE B 1 118 ? -14.75 -13.688 2.014 1 96.88 118 ILE B C 1
ATOM 2138 O O . ILE B 1 118 ? -15.758 -13.68 1.311 1 96.88 118 ILE B O 1
ATOM 2142 N N . GLN B 1 119 ? -14.523 -14.672 2.771 1 95.88 119 GLN B N 1
ATOM 2143 C CA . GLN B 1 119 ? -15.312 -15.891 2.809 1 95.88 119 GLN B CA 1
ATOM 2144 C C . GLN B 1 119 ? -16.766 -15.594 3.189 1 95.88 119 GLN B C 1
ATOM 2146 O O . GLN B 1 119 ? -17.672 -16.328 2.795 1 95.88 119 GLN B O 1
ATOM 2151 N N . HIS B 1 120 ? -17.078 -14.5 3.883 1 95.81 120 HIS B N 1
ATOM 2152 C CA . HIS B 1 120 ? -18.422 -14.195 4.328 1 95.81 120 HIS B CA 1
ATOM 2153 C C . HIS B 1 120 ? -19.047 -13.102 3.469 1 95.81 120 HIS B C 1
ATOM 2155 O O . HIS B 1 120 ? -20.188 -12.695 3.711 1 95.81 120 HIS B O 1
ATOM 2161 N N . ALA B 1 121 ? -18.281 -12.641 2.533 1 95.56 121 ALA B N 1
ATOM 2162 C CA . ALA B 1 121 ? -18.812 -11.617 1.636 1 95.56 121 ALA B CA 1
ATOM 2163 C C . ALA B 1 121 ? -19.891 -12.195 0.709 1 95.56 121 ALA B C 1
ATOM 2165 O O . ALA B 1 121 ? -19.719 -13.289 0.168 1 95.56 121 ALA B O 1
ATOM 2166 N N . SER B 1 122 ? -21.016 -11.555 0.543 1 96.38 122 SER B N 1
ATOM 2167 C CA . SER B 1 122 ? -22.062 -11.953 -0.406 1 96.38 122 SER B CA 1
ATOM 2168 C C . SER B 1 122 ? -21.609 -11.734 -1.845 1 96.38 122 SER B C 1
ATOM 2170 O O . SER B 1 122 ? -20.578 -11.078 -2.086 1 96.38 122 SER B O 1
ATOM 2172 N N . LYS B 1 123 ? -22.344 -12.297 -2.768 1 95.94 123 LYS B N 1
ATOM 2173 C CA . LYS B 1 123 ? -22.078 -12.047 -4.18 1 95.94 123 LYS B CA 1
ATOM 2174 C C . LYS B 1 123 ? -22.125 -10.562 -4.5 1 95.94 123 LYS B C 1
ATOM 2176 O O . LYS B 1 123 ? -21.312 -10.055 -5.266 1 95.94 123 LYS B O 1
ATOM 2181 N N . GLU B 1 124 ? -23.078 -9.914 -3.869 1 96.69 124 GLU B N 1
ATOM 2182 C CA . GLU B 1 124 ? -23.219 -8.477 -4.062 1 96.69 124 GLU B CA 1
ATOM 2183 C C . GLU B 1 124 ? -22.016 -7.723 -3.504 1 96.69 124 GLU B C 1
ATOM 2185 O O . GLU B 1 124 ? -21.531 -6.785 -4.129 1 96.69 124 GLU B O 1
ATOM 2190 N N . ASP B 1 125 ? -21.531 -8.141 -2.357 1 96.75 125 ASP B N 1
ATOM 2191 C CA . ASP B 1 125 ? -20.344 -7.531 -1.764 1 96.75 125 ASP B CA 1
ATOM 2192 C C . ASP B 1 125 ? -19.125 -7.68 -2.682 1 96.75 125 ASP B C 1
ATOM 2194 O O . ASP B 1 125 ? -18.359 -6.73 -2.873 1 96.75 125 ASP B O 1
ATOM 2198 N N . LEU B 1 126 ? -19 -8.852 -3.27 1 97.5 126 LEU B N 1
ATOM 2199 C CA . LEU B 1 126 ? -17.859 -9.125 -4.137 1 97.5 126 LEU B CA 1
ATOM 2200 C C . LEU B 1 126 ? -17.922 -8.281 -5.402 1 97.5 126 LEU B C 1
ATOM 2202 O O . LEU B 1 126 ? -16.891 -7.797 -5.891 1 97.5 126 LEU B O 1
ATOM 2206 N N . GLU B 1 127 ? -19.109 -8.086 -5.883 1 97.38 127 GLU B N 1
ATOM 2207 C CA . GLU B 1 127 ? -19.281 -7.227 -7.047 1 97.38 127 GLU B CA 1
ATOM 2208 C C . GLU B 1 127 ? -18.953 -5.773 -6.711 1 97.38 127 GLU B C 1
ATOM 2210 O O . GLU B 1 127 ? -18.344 -5.07 -7.516 1 97.38 127 GLU B O 1
ATOM 2215 N N . ASP B 1 128 ? -19.391 -5.344 -5.508 1 97.75 128 ASP B N 1
ATOM 2216 C CA . ASP B 1 128 ? -19.062 -4 -5.043 1 97.75 128 ASP B CA 1
ATOM 2217 C C . ASP B 1 128 ? -17.547 -3.812 -4.93 1 97.75 128 ASP B C 1
ATOM 2219 O O . ASP B 1 128 ? -17.016 -2.779 -5.336 1 97.75 128 ASP B O 1
ATOM 2223 N N . ILE B 1 129 ? -16.875 -4.812 -4.426 1 98.38 129 ILE B N 1
ATOM 2224 C CA . ILE B 1 129 ? -15.43 -4.773 -4.246 1 98.38 129 ILE B CA 1
ATOM 2225 C C . ILE B 1 129 ? -14.742 -4.672 -5.605 1 98.38 129 ILE B C 1
ATOM 2227 O O . ILE B 1 129 ? -13.883 -3.812 -5.812 1 98.38 129 ILE B O 1
ATOM 2231 N N . GLU B 1 130 ? -15.148 -5.539 -6.523 1 98.31 130 GLU B N 1
ATOM 2232 C CA . GLU B 1 130 ? -14.539 -5.535 -7.848 1 98.31 130 GLU B CA 1
ATOM 2233 C C . GLU B 1 130 ? -14.719 -4.188 -8.539 1 98.31 130 GLU B C 1
ATOM 2235 O O . GLU B 1 130 ? -13.766 -3.633 -9.094 1 98.31 130 GLU B O 1
ATOM 2240 N N . ARG B 1 131 ? -15.938 -3.654 -8.461 1 98.06 131 ARG B N 1
ATOM 2241 C CA . ARG B 1 131 ? -16.234 -2.363 -9.078 1 98.06 131 ARG B CA 1
ATOM 2242 C C . ARG B 1 131 ? -15.422 -1.248 -8.414 1 98.06 131 ARG B C 1
ATOM 2244 O O . ARG B 1 131 ? -14.906 -0.363 -9.102 1 98.06 131 ARG B O 1
ATOM 2251 N N . ALA B 1 132 ? -15.336 -1.261 -7.074 1 98.69 132 ALA B N 1
ATOM 2252 C CA . ALA B 1 132 ? -14.578 -0.251 -6.336 1 98.69 132 ALA B CA 1
ATOM 2253 C C . ALA B 1 132 ? -13.094 -0.305 -6.695 1 98.69 132 ALA B C 1
ATOM 2255 O O . ALA B 1 132 ? -12.453 0.734 -6.863 1 98.69 132 ALA B O 1
ATOM 2256 N N . LEU B 1 133 ? -12.539 -1.544 -6.855 1 98.5 133 LEU B N 1
ATOM 2257 C CA . LEU B 1 133 ? -11.156 -1.697 -7.301 1 98.5 133 LEU B CA 1
ATOM 2258 C C . LEU B 1 133 ? -10.953 -1.062 -8.672 1 98.5 133 LEU B C 1
ATOM 2260 O O . LEU B 1 133 ? -9.977 -0.337 -8.883 1 98.5 133 LEU B O 1
ATOM 2264 N N . ASP B 1 134 ? -11.883 -1.29 -9.57 1 98 134 ASP B N 1
ATOM 2265 C CA . ASP B 1 134 ? -11.789 -0.756 -10.922 1 98 134 ASP B CA 1
ATOM 2266 C C . ASP B 1 134 ? -11.844 0.77 -10.922 1 98 134 ASP B C 1
ATOM 2268 O O . ASP B 1 134 ? -11.07 1.428 -11.617 1 98 134 ASP B O 1
ATOM 2272 N N . ILE B 1 135 ? -12.719 1.327 -10.11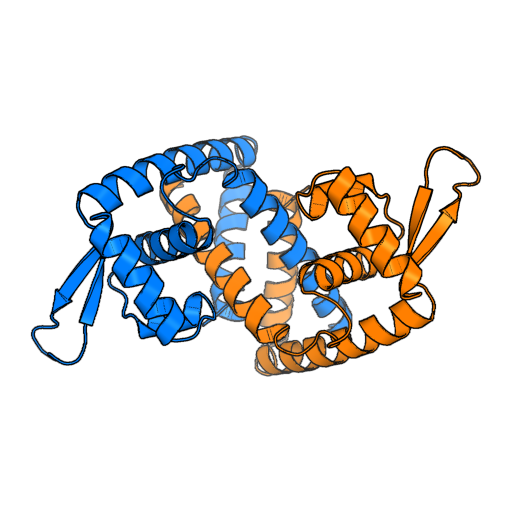7 1 98.25 135 ILE B N 1
ATOM 2273 C CA . ILE B 1 135 ? -12.898 2.773 -10.039 1 98.25 135 ILE B CA 1
ATOM 2274 C C . ILE B 1 135 ? -11.617 3.426 -9.523 1 98.25 135 ILE B C 1
ATOM 2276 O O . ILE B 1 135 ? -11.109 4.371 -10.125 1 98.25 135 ILE B O 1
ATOM 2280 N N . LEU B 1 136 ? -11.062 2.885 -8.453 1 98.56 136 LEU B N 1
ATOM 2281 C CA . LEU B 1 136 ? -9.883 3.494 -7.848 1 98.56 136 LEU B CA 1
ATOM 2282 C C . LEU B 1 136 ? -8.656 3.295 -8.734 1 98.56 136 LEU B C 1
ATOM 2284 O O . LEU B 1 136 ? -7.789 4.172 -8.812 1 98.56 136 LEU B O 1
ATOM 2288 N N . GLN B 1 137 ? -8.57 2.143 -9.414 1 97.12 137 GLN B N 1
ATOM 2289 C CA . GLN B 1 137 ? -7.461 1.881 -10.32 1 97.12 137 GLN B CA 1
ATOM 2290 C C . GLN B 1 137 ? -7.457 2.869 -11.484 1 97.12 137 GLN B C 1
ATOM 2292 O O . GLN B 1 137 ? -6.398 3.322 -11.922 1 97.12 137 GLN B O 1
ATOM 2297 N N . THR B 1 138 ? -8.617 3.221 -11.977 1 96.38 138 THR B N 1
ATOM 2298 C CA . THR B 1 138 ? -8.734 4.027 -13.188 1 96.38 138 THR B CA 1
ATOM 2299 C C . THR B 1 138 ? -8.742 5.516 -12.844 1 96.38 138 THR B C 1
ATOM 2301 O O . THR B 1 138 ? -8.203 6.332 -13.586 1 96.38 138 THR B O 1
ATOM 2304 N N . LYS B 1 139 ? -9.281 5.887 -11.688 1 97.06 139 LYS B N 1
ATOM 2305 C CA . LYS B 1 139 ? -9.562 7.301 -11.445 1 97.06 139 LYS B CA 1
ATOM 2306 C C . LYS B 1 139 ? -8.57 7.891 -10.445 1 97.06 139 LYS B C 1
ATOM 2308 O O . LYS B 1 139 ? -8.422 9.109 -10.359 1 97.06 139 LYS B O 1
ATOM 2313 N N . LEU B 1 140 ? -7.883 7.043 -9.656 1 97.69 140 LEU B N 1
ATOM 2314 C CA . LEU B 1 140 ? -7.051 7.602 -8.594 1 97.69 140 LEU B CA 1
ATOM 2315 C C . LEU B 1 140 ? -5.664 6.973 -8.602 1 97.69 140 LEU B C 1
ATOM 2317 O O . LEU B 1 140 ? -4.656 7.684 -8.664 1 97.69 140 LEU B O 1
ATOM 2321 N N . PHE B 1 141 ? -5.617 5.637 -8.688 1 97.56 141 PHE B N 1
ATOM 2322 C CA . PHE B 1 141 ? -4.332 4.949 -8.625 1 97.56 141 PHE B CA 1
ATOM 2323 C C . PHE B 1 141 ? -3.881 4.52 -10.016 1 97.56 141 PHE B C 1
ATOM 2325 O O . PHE B 1 141 ? -3.424 3.391 -10.203 1 97.56 141 PHE B O 1
ATOM 2332 N N . TYR B 1 142 ? -4.137 5.371 -10.945 1 92.31 142 TYR B N 1
ATOM 2333 C CA . TYR B 1 142 ? -3.734 5.113 -12.328 1 92.31 142 TYR B CA 1
ATOM 2334 C C . TYR B 1 142 ? -2.246 5.379 -12.523 1 92.31 142 TYR B C 1
ATOM 2336 O O . TYR B 1 142 ? -1.632 6.105 -11.734 1 92.31 142 TYR B O 1
ATOM 2344 N N . GLN B 1 143 ? -1.658 4.777 -13.516 1 79.06 143 GLN B N 1
ATOM 2345 C CA . GLN B 1 143 ? -0.246 4.93 -13.852 1 79.06 143 GLN B CA 1
ATOM 2346 C C . GLN B 1 143 ? -0.019 6.164 -14.719 1 79.06 143 GLN B C 1
ATOM 2348 O O . GLN B 1 143 ? -0.892 6.547 -15.5 1 79.06 143 GLN B O 1
#

Nearest PDB structures (foldseek):
  7kfq-assembly1_A  TM=7.801E-01  e=3.449E-06  Variovorax paradoxus
  2nnn-assembly3_F  TM=6.764E-01  e=1.448E-06  Pseudomonas aeruginosa
  4zzl-assembly1_B  TM=6.874E-01  e=2.530E-06  Pseudomonas aeruginosa
  4zzl-assembly1_A  TM=6.358E-01  e=1.279E-06  Pseudomonas aeruginosa
  4fht-assembly1_A  TM=6.322E-01  e=1.448E-06  Streptomyces coelicolor A3(2)

Solvent-accessible surface area (backbone atoms only — not comparable to full-atom values): 15560 Å² total; per-residue (Å²): 134,64,62,68,59,52,47,54,50,48,54,54,44,53,52,30,46,51,38,46,52,46,65,42,44,59,88,35,64,60,89,89,52,51,72,68,56,46,52,53,52,51,50,37,74,78,51,53,68,36,36,68,65,56,48,15,60,58,68,70,42,53,63,72,60,39,51,51,51,50,50,54,37,38,73,69,44,31,35,42,78,42,75,33,89,86,45,75,83,43,52,30,35,36,66,22,76,58,24,45,55,53,49,50,53,26,48,53,52,26,46,51,48,49,49,60,70,46,62,84,54,49,74,68,50,50,49,52,42,54,51,24,52,52,48,37,39,67,69,68,34,48,132,132,66,63,68,59,51,48,54,50,49,54,54,44,53,51,30,48,52,37,46,52,46,66,43,44,58,87,36,65,60,89,89,52,52,74,68,55,46,52,53,52,51,49,36,71,79,52,52,69,36,36,67,66,56,51,15,60,57,68,71,43,52,63,70,59,39,51,49,52,50,50,54,38,38,74,69,44,30,34,43,78,42,77,34,88,86,44,75,84,42,54,30,37,34,67,23,76,58,24,45,54,53,48,49,53,26,47,51,54,27,47,52,48,49,50,62,70,47,62,84,55,49,73,67,52,50,50,50,45,54,51,24,51,52,47,36,39,68,68,68,34,50,132

Foldseek 3Di:
DPVVVVVVVVVVVVVVVVVVVCVLQPPLADPVDDPLLVVLLVCQVVPPFDFLVRSCVVSVHDSVVSVVSVVVCVVVVQKDWDADPVDNPTITIHGGPVVCVRVVSSVVSSVVVVCVVCVPPDPVRVVVVVVVVVCCCPPPVDD/DPVVVVVVVVVVVVVVVVVVVCVLQPPLADPVDDPLLLVLLVCQVVPPFDFLVRSCVVSVHDSVVSVVSVVVCVVVQQKDWDADPVDNPTITIHGGPVVCVRVVSSVVSSVVVVCVVCVPPDPVRVVVVVVVVVCCCPPPVDD

InterPro domains:
  IPR000835 MarR-type HTH domain [PF12802] (33-89)
  IPR000835 MarR-type HTH domain [PR00598] (50-66)
  IPR000835 MarR-type HTH domain [PR00598] (67-82)
  IPR000835 MarR-type HTH domain [PR00598] (86-102)
  IPR000835 MarR-type HTH domain [PS50995] (3-138)
  IPR000835 MarR-type HTH domain [SM00347] (26-126)
  IPR036388 Winged helix-like DNA-binding domain superfamily [G3DSA:1.10.10.10] (2-140)
  IPR036390 Winged helix DNA-binding domain superfamily [SSF46785] (15-137)

pLDDT: mean 94.04, std 6.81, range [62.09, 98.69]

Organism: NCBI:txid1637975

Sequence (286 aa):
MDKTALFYKLVSFTNSVHRVTYELTQDAKSDSITQVQYKILEYITVSQPVTPSEISNCMNMSMPNTSRELRKLSEKRLIEKIEDTEDRRKQYICLSYDGKIMMNEAFASIEARFLDRIQHASKEDLEDIERALDILQTKLFYQMDKTALFYKLVSFTNSVHRVTYELTQDAKSDSITQVQYKILEYITVSQPVTPSEISNCMNMSMPNTSRELRKLSEKRLIEKIEDTEDRRKQYICLSYDGKIMMNEAFASIEARFLDRIQHASKEDLEDIERALDILQTKLFYQ

Radius of gyration: 20.36 Å; Cα contacts (8 Å, |Δi|>4): 313; chains: 2; bounding box: 45×44×68 Å